Protein AF-A0A397TAP5-F1 (afdb_monomer)

Radius of gyration: 30.6 Å; Cα contacts (8 Å, |Δi|>4): 123; chains: 1; bounding box: 98×46×109 Å

Foldseek 3Di:
DCPDPVVVCPDPVNVVVVVVVVVLVVLLVVLVVQLVVLVVCVVVVVDDDQVVVSCVSVVVNLVSLLVVLVVVLPDDDDPPPPPPPDDPDDPVVVVVVVVVVVVVVVVLSVVLSVVQNLQSVLLVQLVVLVSCVVSVVDPDQLVVSCVSVVVNLVVVVVVLVVVLVVCVVVVCPDDPVSDDDPVVNVVSVCVSCVVSVLVVQLSVLVRCVVNVVDPDDVVVSCVSVVVVVVVVVVVVVVVCVVVVDPPDDPCNVVVCVVVCVVCCVVVSRHPDVSVVSVVVVVVVVVPVPPPPPPPPPPPPDPPPPDDDDDDDDDDDDDD

Nearest PDB structures (foldseek):
  8fu6-assembly1_R  TM=1.494E-01  e=9.124E+00  Homo sapiens

InterPro domains:
  IPR019396 Transmembrane Fragile-X-F-associated protein [PF10269] (24-71)
  IPR019396 Transmembrane Fragile-X-F-associated protein [PF10269] (111-234)
  IPR019396 Transmembrane Fragile-X-F-associated protein [PTHR13568] (26-68)

Solvent-accessible surface area (backbone atoms only — not comparable to full-atom values): 18946 Å² total; per-residue (Å²): 140,75,87,42,78,63,57,68,64,65,33,74,86,49,38,56,62,52,52,52,49,53,50,52,50,53,51,43,51,52,29,51,54,49,26,53,51,42,47,49,46,42,74,72,62,81,48,89,72,57,51,63,68,40,42,46,40,54,54,51,44,52,50,51,54,51,51,52,52,57,55,54,70,66,60,70,84,71,81,80,80,73,80,69,78,89,70,98,62,65,68,74,61,52,52,56,52,50,53,51,52,55,53,49,53,57,48,50,52,51,51,50,47,50,50,52,52,54,49,52,52,31,52,53,50,26,50,52,39,47,35,39,40,73,64,61,76,44,87,70,60,44,64,68,46,42,46,42,53,54,51,51,52,52,59,62,45,49,61,50,51,51,51,51,52,50,52,62,58,61,58,72,77,75,55,99,81,79,64,84,56,68,67,58,55,50,52,52,49,48,71,65,45,46,64,57,52,38,52,54,50,33,52,50,40,47,31,40,42,74,63,59,78,45,88,71,56,69,71,66,45,46,42,49,60,51,54,52,55,49,52,51,51,51,51,50,52,50,52,50,62,72,68,71,58,90,79,72,54,68,63,73,57,50,49,56,51,52,48,47,51,50,42,45,67,49,38,76,69,73,50,50,71,62,54,52,63,58,55,57,57,63,61,57,63,70,63,72,70,66,69,78,70,59,89,77,69,69,83,74,71,80,78,76,81,71,85,87,76,86,87,80,93,81,84,88,80,90,134

Secondary structure (DSSP, 8-state):
----HHHHHT-HHHHHHHHHHHHHHHHHHHHHHHHHHHHHHHHTTS----HHHHTHHHHHHHHHHHHHHHHHHT----TT----------HHHHHHHHHHHHHHHHHHHHHHHHHHHHHHHHHHHHHHHHHHHHTTS----HHHHTHHHHHHHHHHHHHHHHHHHHHHHHGGGS-TTSS--HHHHHHHHHHHHHHHHHHHHHHHHHHHHHTTS----HHHHTHHHHHHHHHHHHHHHHHHHHS------THHHHHHHHHHHHHHHHIIIIIHHHHHHHHHHHHHHHHTT-----TT-----------------------

Mean predicted aligned error: 10.88 Å

Organism: NCBI:txid658196

pLDDT: mean 79.66, std 16.6, range [43.75, 97.5]

Structure (mmCIF, N/CA/C/O backbone):
data_AF-A0A397TAP5-F1
#
_entry.id   AF-A0A397TAP5-F1
#
loop_
_atom_site.group_PDB
_atom_site.id
_atom_site.type_symbol
_atom_site.label_atom_id
_atom_site.label_alt_id
_atom_site.label_comp_id
_atom_site.label_asym_id
_atom_site.label_entity_id
_atom_site.label_seq_id
_atom_site.pdbx_PDB_ins_code
_atom_site.Cartn_x
_atom_site.Cartn_y
_atom_site.Cartn_z
_atom_site.occupancy
_atom_site.B_iso_or_equiv
_atom_site.auth_seq_id
_atom_site.auth_comp_id
_atom_site.auth_asym_id
_atom_site.auth_atom_id
_atom_site.pdbx_PDB_model_num
ATOM 1 N N . MET A 1 1 ? 16.995 32.362 -21.765 1.00 48.00 1 MET A N 1
ATOM 2 C CA . MET A 1 1 ? 16.866 30.926 -21.446 1.00 48.00 1 MET A CA 1
ATOM 3 C C . MET A 1 1 ? 16.409 30.771 -19.999 1.00 48.00 1 MET A C 1
ATOM 5 O O . MET A 1 1 ? 17.1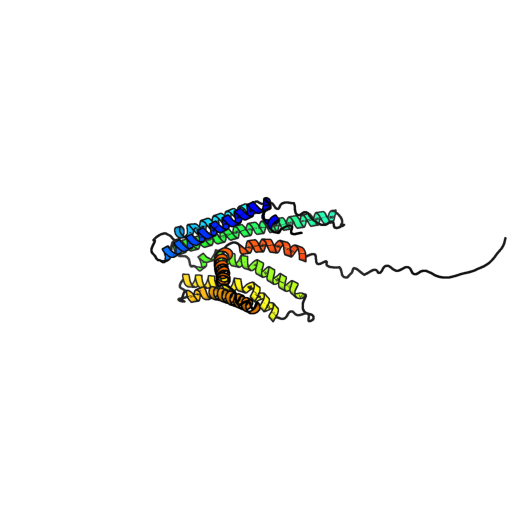69 30.386 -19.125 1.00 48.00 1 MET A O 1
ATOM 9 N N . MET A 1 2 ? 15.165 31.164 -19.749 1.00 47.22 2 MET A N 1
ATOM 10 C CA . MET A 1 2 ? 14.352 30.740 -18.608 1.00 47.22 2 MET A CA 1
ATOM 11 C C . MET A 1 2 ? 13.021 30.318 -19.233 1.00 47.22 2 MET A C 1
ATOM 13 O O . MET A 1 2 ? 11.972 30.877 -18.927 1.00 47.22 2 MET A O 1
ATOM 17 N N . ASP A 1 3 ? 13.111 29.405 -20.207 1.00 54.75 3 ASP A N 1
ATOM 18 C CA . ASP A 1 3 ? 11.961 28.639 -20.669 1.00 54.75 3 ASP A CA 1
ATOM 19 C C . ASP A 1 3 ? 11.524 27.831 -19.455 1.00 54.75 3 ASP A C 1
ATOM 21 O O . ASP A 1 3 ? 12.216 26.952 -18.941 1.00 54.75 3 ASP A O 1
ATOM 25 N N . SER A 1 4 ? 10.492 28.394 -18.850 1.00 61.44 4 SER A N 1
ATOM 26 C CA . SER A 1 4 ? 10.197 28.314 -17.438 1.00 61.44 4 SER A CA 1
ATOM 27 C C . SER A 1 4 ? 9.618 26.948 -17.115 1.00 61.44 4 SER A C 1
ATOM 29 O O . SER A 1 4 ? 8.729 26.480 -17.817 1.00 61.44 4 SER A O 1
ATOM 31 N N . VAL A 1 5 ? 10.032 26.349 -15.997 1.00 69.94 5 VAL A N 1
ATOM 32 C CA . VAL A 1 5 ? 9.369 25.176 -15.391 1.00 69.94 5 VAL A CA 1
ATOM 33 C C . VAL A 1 5 ? 7.859 25.425 -15.206 1.00 69.94 5 VAL A C 1
ATOM 35 O O . VAL A 1 5 ? 7.069 24.487 -15.185 1.00 69.94 5 VAL A O 1
ATOM 38 N N . ALA A 1 6 ? 7.436 26.695 -15.144 1.00 71.88 6 ALA A N 1
ATOM 39 C CA . ALA A 1 6 ? 6.026 27.066 -15.157 1.00 71.88 6 ALA A CA 1
ATOM 40 C C . ALA A 1 6 ? 5.315 26.709 -16.477 1.00 71.88 6 ALA A C 1
ATOM 42 O O . ALA A 1 6 ? 4.149 26.350 -16.432 1.00 71.88 6 ALA A O 1
ATOM 43 N N . GLY A 1 7 ? 5.991 26.759 -17.630 1.00 75.00 7 GLY A N 1
ATOM 44 C CA . GLY A 1 7 ? 5.407 26.415 -18.931 1.00 75.00 7 GLY A CA 1
ATOM 45 C C . GLY A 1 7 ? 4.948 24.958 -19.010 1.00 75.00 7 GLY A C 1
ATOM 46 O O . GLY A 1 7 ? 3.865 24.698 -19.513 1.00 75.00 7 GLY A O 1
ATOM 47 N N . PHE A 1 8 ? 5.708 24.032 -18.417 1.00 74.31 8 PHE A N 1
ATOM 48 C CA . PHE A 1 8 ? 5.330 22.615 -18.340 1.00 74.31 8 PHE A CA 1
ATOM 49 C C . PHE A 1 8 ? 4.110 22.374 -17.433 1.00 74.31 8 PHE A 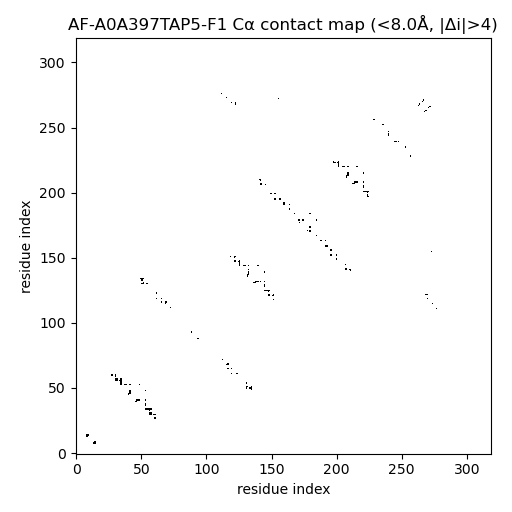C 1
ATOM 51 O O . PHE A 1 8 ? 3.324 21.464 -17.663 1.00 74.31 8 PHE A O 1
ATOM 58 N N . LEU A 1 9 ? 3.923 23.205 -16.402 1.00 71.50 9 LEU A N 1
ATOM 59 C CA . LEU A 1 9 ? 2.781 23.107 -15.487 1.00 71.50 9 LEU A CA 1
ATOM 60 C C . LEU A 1 9 ? 1.462 23.618 -16.091 1.00 71.50 9 LEU A C 1
ATOM 62 O O . LEU A 1 9 ? 0.404 23.268 -15.574 1.00 71.50 9 LEU A O 1
ATOM 66 N N . PHE A 1 10 ? 1.525 24.430 -17.151 1.00 77.56 10 PHE A N 1
ATOM 67 C CA . PHE A 1 10 ? 0.362 25.008 -17.838 1.00 77.56 10 PHE A CA 1
ATOM 68 C C . PHE A 1 10 ? 0.116 24.403 -19.223 1.00 77.56 10 PHE A C 1
ATOM 70 O O . PHE A 1 10 ? -0.607 24.989 -20.028 1.00 77.56 10 PHE A O 1
ATOM 77 N N . ASP A 1 11 ? 0.714 23.250 -19.517 1.00 83.69 11 ASP A N 1
ATOM 78 C CA . ASP A 1 11 ? 0.339 22.501 -20.707 1.00 83.69 11 ASP A CA 1
ATOM 79 C C . ASP A 1 11 ? -1.120 22.023 -20.536 1.00 83.69 11 ASP A C 1
ATOM 81 O O . ASP A 1 11 ? -1.411 21.343 -19.540 1.00 83.69 11 ASP A O 1
ATOM 85 N N . PRO A 1 12 ? -2.062 22.393 -21.427 1.00 85.06 12 PRO A N 1
ATOM 86 C CA . PRO A 1 12 ? -3.472 22.009 -21.308 1.00 85.06 12 PRO A CA 1
ATOM 87 C C . PRO A 1 12 ? -3.675 20.493 -21.182 1.00 85.06 12 PRO A C 1
ATOM 89 O O . PRO A 1 12 ? -4.642 20.053 -20.550 1.00 85.06 12 PRO A O 1
ATOM 92 N N . ASP A 1 13 ? -2.741 19.696 -21.706 1.00 86.44 13 ASP A N 1
ATOM 93 C CA . ASP A 1 13 ? -2.776 18.236 -21.611 1.00 86.44 13 ASP A CA 1
ATOM 94 C C . ASP A 1 13 ? -2.456 17.718 -20.191 1.00 86.44 13 ASP A C 1
ATOM 96 O O . ASP A 1 13 ? -2.926 16.648 -19.789 1.00 86.44 13 ASP A O 1
ATOM 100 N N . ILE A 1 14 ? -1.710 18.488 -19.389 1.00 84.19 14 ILE A N 1
ATOM 101 C CA . ILE A 1 14 ? -1.314 18.151 -18.009 1.00 84.19 14 ILE A CA 1
ATOM 102 C C . ILE A 1 14 ? -2.241 18.817 -16.981 1.00 84.19 14 ILE A C 1
ATOM 104 O O . ILE A 1 14 ? -2.515 18.235 -15.923 1.00 84.19 14 ILE A O 1
ATOM 108 N N . GLU A 1 15 ? -2.765 20.006 -17.292 1.00 84.62 15 GLU A N 1
ATOM 109 C CA . GLU A 1 15 ? -3.615 20.790 -16.390 1.00 84.62 15 GLU A CA 1
ATOM 110 C C . GLU A 1 15 ? -4.861 20.003 -15.946 1.00 84.62 15 GLU A C 1
ATOM 112 O O . GLU A 1 15 ? -5.173 19.937 -14.750 1.00 84.62 15 GLU A O 1
ATOM 117 N N . GLY A 1 16 ? -5.542 19.341 -16.889 1.00 86.62 16 GLY A N 1
ATOM 118 C CA . GLY A 1 16 ? -6.758 18.568 -16.621 1.00 86.62 16 GLY A CA 1
ATOM 119 C C . GLY A 1 16 ? -6.548 17.423 -15.613 1.00 86.62 16 GLY A C 1
ATOM 120 O O . GLY A 1 16 ? -7.203 17.406 -14.562 1.00 86.62 16 GLY A O 1
ATOM 121 N N . PRO A 1 17 ? -5.633 16.469 -15.880 1.00 85.50 17 PRO A N 1
ATOM 122 C CA . PRO A 1 17 ? -5.328 15.369 -14.961 1.00 85.50 17 PRO A CA 1
ATOM 123 C C . PRO A 1 17 ? -4.865 15.832 -13.575 1.00 85.50 17 PRO A C 1
ATOM 125 O O . PRO A 1 17 ? -5.255 15.244 -12.562 1.00 85.50 17 PRO A O 1
ATOM 128 N N . LEU A 1 18 ? -4.065 16.898 -13.514 1.00 80.81 18 LEU A N 1
ATOM 129 C CA . LEU A 1 18 ? -3.507 17.432 -12.274 1.00 80.81 18 LEU A CA 1
ATOM 130 C C . LEU A 1 18 ? -4.581 18.126 -11.418 1.00 80.81 18 LEU A C 1
ATOM 132 O O . LEU A 1 18 ? -4.656 17.886 -10.208 1.00 80.81 18 LEU A O 1
ATOM 136 N N . CYS A 1 19 ? -5.483 18.897 -12.033 1.00 82.50 19 CYS A N 1
ATOM 137 C CA . CYS A 1 19 ? -6.644 19.476 -11.352 1.00 82.50 19 CYS A CA 1
ATOM 138 C C . CYS A 1 19 ? -7.581 18.388 -10.793 1.00 82.50 19 CYS A C 1
ATOM 140 O O . CYS A 1 19 ? -8.004 18.447 -9.629 1.00 82.50 19 CYS A O 1
ATOM 142 N N . PHE A 1 20 ? -7.859 17.350 -11.590 1.00 83.56 20 PHE A N 1
ATOM 143 C CA . PHE A 1 20 ? -8.663 16.205 -11.160 1.00 83.56 20 PHE A CA 1
ATOM 144 C C . PHE A 1 20 ? -8.013 15.459 -9.986 1.00 83.56 20 PHE A C 1
ATOM 146 O O . PHE A 1 20 ? -8.688 15.123 -9.007 1.00 83.56 20 PHE A O 1
ATOM 153 N N . PHE A 1 21 ? -6.697 15.249 -10.040 1.00 83.06 21 PHE A N 1
ATOM 154 C CA . PHE A 1 21 ? -5.926 14.611 -8.975 1.00 83.06 21 PHE A CA 1
ATOM 155 C C . PHE A 1 21 ? -5.993 15.397 -7.660 1.00 83.06 21 PHE A C 1
ATOM 157 O O . PHE A 1 21 ? -6.348 14.828 -6.624 1.00 83.06 21 PHE A O 1
ATOM 164 N N . PHE A 1 22 ? -5.734 16.708 -7.687 1.00 81.50 22 PHE A N 1
ATOM 165 C CA . PHE A 1 22 ? -5.808 17.541 -6.482 1.00 81.50 22 PHE A CA 1
ATOM 166 C C . PHE A 1 22 ? -7.216 17.611 -5.899 1.00 81.50 22 PHE A C 1
ATOM 168 O O . PHE A 1 22 ? -7.382 17.533 -4.679 1.00 81.50 22 PHE A O 1
ATOM 175 N N . THR A 1 23 ? -8.234 17.696 -6.755 1.00 83.25 23 THR A N 1
ATOM 176 C CA . THR A 1 23 ? -9.636 17.666 -6.323 1.00 83.25 23 THR A CA 1
ATOM 177 C C . THR A 1 23 ? -9.969 16.336 -5.650 1.00 83.25 23 THR A C 1
ATOM 179 O O . THR A 1 23 ? -10.536 16.319 -4.557 1.00 83.25 23 THR A O 1
ATOM 182 N N . THR A 1 24 ? -9.541 15.221 -6.245 1.00 83.88 24 THR A N 1
ATOM 183 C CA . THR A 1 24 ? -9.740 13.873 -5.695 1.00 83.88 24 THR A CA 1
ATOM 184 C C . THR A 1 24 ? -9.067 13.715 -4.331 1.00 83.88 24 THR A C 1
ATOM 186 O O . THR A 1 24 ? -9.688 13.217 -3.388 1.00 83.88 24 THR A O 1
ATOM 189 N N . ILE A 1 25 ? -7.824 14.185 -4.186 1.00 83.94 25 ILE A N 1
ATOM 190 C CA . ILE A 1 25 ? -7.102 14.162 -2.905 1.00 83.94 25 ILE A CA 1
ATOM 191 C C . ILE A 1 25 ? -7.807 15.028 -1.864 1.00 83.94 25 ILE A C 1
ATOM 193 O O . ILE A 1 25 ? -8.016 14.573 -0.742 1.00 83.94 25 ILE A O 1
ATOM 197 N N . SER A 1 26 ? -8.195 16.251 -2.224 1.00 84.56 26 SER A N 1
ATOM 198 C CA . SER A 1 26 ? -8.872 17.177 -1.312 1.00 84.56 26 SER A CA 1
ATOM 199 C C . SER A 1 26 ? -10.176 16.581 -0.771 1.00 84.56 26 SER A C 1
ATOM 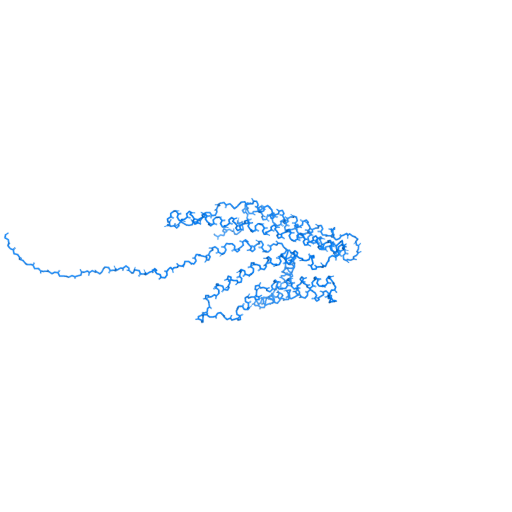201 O O . SER A 1 26 ? -10.386 16.532 0.443 1.00 84.56 26 SER A O 1
ATOM 203 N N . ILE A 1 27 ? -11.008 16.017 -1.654 1.00 86.75 27 ILE A N 1
ATOM 204 C CA . ILE A 1 27 ? -12.242 15.316 -1.271 1.00 86.75 27 ILE A CA 1
ATOM 205 C C . ILE A 1 27 ? -11.931 14.122 -0.361 1.00 86.75 27 ILE A C 1
ATOM 207 O O . ILE A 1 27 ? -12.586 13.945 0.666 1.00 86.75 27 ILE A O 1
ATOM 211 N N . SER A 1 28 ? -10.906 13.333 -0.692 1.00 86.25 28 SER A N 1
ATOM 212 C CA . SER A 1 28 ? -10.497 12.182 0.120 1.00 86.25 28 SER A CA 1
ATOM 213 C C . SER A 1 28 ? -10.068 12.599 1.530 1.00 86.25 28 SER A C 1
ATOM 215 O O . SER A 1 28 ? -10.460 11.963 2.506 1.00 86.25 28 SER A O 1
ATOM 217 N N . ILE A 1 29 ? -9.328 13.704 1.666 1.00 85.56 29 ILE A N 1
ATOM 218 C CA . ILE A 1 29 ? -8.920 14.255 2.968 1.00 85.56 29 ILE A CA 1
ATOM 219 C C . ILE A 1 29 ? -10.144 14.677 3.787 1.00 85.56 29 ILE A C 1
ATOM 221 O O . ILE A 1 29 ? -10.233 14.339 4.968 1.00 85.56 29 ILE A O 1
ATOM 225 N N . ILE A 1 30 ? -11.107 15.373 3.176 1.00 88.00 30 ILE A N 1
ATOM 226 C CA . ILE A 1 30 ? -12.345 15.781 3.856 1.00 88.00 30 ILE A CA 1
ATOM 227 C C . ILE A 1 30 ? -13.114 14.549 4.356 1.00 88.00 30 ILE A C 1
ATOM 229 O O . ILE A 1 30 ? -13.537 14.517 5.513 1.00 88.00 30 ILE A O 1
ATOM 233 N N . LEU A 1 31 ? -13.249 13.510 3.526 1.00 90.25 31 LEU A N 1
ATOM 234 C CA . LEU A 1 31 ? -13.911 12.257 3.905 1.00 90.25 31 LEU A CA 1
ATOM 235 C C . LEU A 1 31 ? -13.190 11.537 5.053 1.00 90.25 31 LEU A C 1
ATOM 237 O O . LEU A 1 31 ? -13.847 11.036 5.967 1.00 90.25 31 LEU A O 1
ATOM 241 N N . LEU A 1 32 ? -11.855 11.537 5.065 1.00 87.06 32 LEU A N 1
ATOM 242 C CA . LEU A 1 32 ? -11.070 10.977 6.169 1.00 87.06 32 LEU A CA 1
ATOM 243 C C . LEU A 1 32 ? -11.283 11.750 7.480 1.00 87.06 32 LEU A C 1
ATOM 245 O O . LEU A 1 32 ? -11.462 11.135 8.532 1.00 87.06 32 LEU A O 1
ATOM 249 N N . ILE A 1 33 ? -11.323 13.085 7.435 1.00 87.38 33 ILE A N 1
ATOM 250 C CA . ILE A 1 33 ? -11.617 13.914 8.618 1.00 87.38 33 ILE A CA 1
ATOM 251 C C . ILE A 1 33 ? -13.025 13.611 9.152 1.00 87.38 33 ILE A C 1
ATOM 253 O O . ILE A 1 33 ? -13.212 13.456 10.365 1.00 87.38 33 ILE A O 1
ATOM 257 N N . LEU A 1 34 ? -14.013 13.478 8.260 1.00 91.62 34 LEU A N 1
ATOM 258 C CA . LEU A 1 34 ? -15.377 13.097 8.632 1.00 91.62 34 LEU A CA 1
ATOM 259 C C . LEU A 1 34 ? -15.422 11.709 9.280 1.00 91.62 34 LEU A C 1
ATOM 261 O O . LEU A 1 34 ? -16.057 11.551 10.323 1.00 91.62 34 LEU A O 1
ATOM 265 N N . PHE A 1 35 ? -14.701 10.731 8.728 1.00 92.12 35 PHE A N 1
ATOM 266 C CA . PHE A 1 35 ? -14.584 9.398 9.318 1.00 92.12 35 PHE A CA 1
ATOM 267 C C . PHE A 1 35 ? -14.048 9.452 10.754 1.00 92.12 35 PHE A C 1
ATOM 269 O O . PHE A 1 35 ? -14.683 8.916 11.663 1.00 92.12 35 PHE A O 1
ATOM 276 N N . PHE A 1 36 ? -12.925 10.138 10.995 1.00 88.31 36 PHE A N 1
ATOM 277 C CA . PHE A 1 36 ? -12.364 10.255 12.347 1.00 88.31 36 PHE A CA 1
ATOM 278 C C . PHE A 1 36 ? -13.308 10.979 13.309 1.00 88.31 36 PHE A C 1
ATOM 280 O O . PHE A 1 36 ? -13.386 10.619 14.487 1.00 88.31 36 PHE A O 1
ATOM 287 N N . THR A 1 37 ? -14.061 11.962 12.815 1.00 90.50 37 THR A N 1
ATOM 288 C CA . THR A 1 37 ? -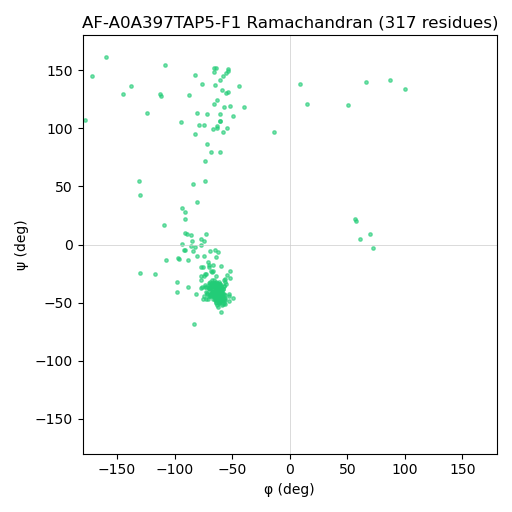15.073 12.671 13.605 1.00 90.50 37 THR A CA 1
ATOM 289 C C . THR A 1 37 ? -16.198 11.724 14.025 1.00 90.50 37 THR A C 1
ATOM 291 O O . THR A 1 37 ? -16.522 11.641 15.212 1.00 90.50 37 THR A O 1
ATOM 294 N N . PHE A 1 38 ? -16.754 10.947 13.091 1.00 91.62 38 PHE A N 1
ATOM 295 C CA . PHE A 1 38 ? -17.794 9.958 13.392 1.00 91.62 38 PHE A CA 1
ATOM 296 C C . PHE A 1 38 ? -17.290 8.847 14.310 1.00 91.62 38 PHE A C 1
ATOM 298 O O . PHE A 1 38 ? -17.993 8.464 15.247 1.00 91.62 38 PHE A O 1
ATOM 305 N N . LEU A 1 39 ? -16.064 8.369 14.092 1.00 87.12 39 LEU A N 1
ATOM 306 C CA . LEU A 1 39 ? -15.434 7.369 14.945 1.00 87.12 39 LEU A CA 1
ATOM 307 C C . LEU A 1 39 ? -15.266 7.892 16.376 1.00 87.12 39 LEU A C 1
ATOM 309 O O . LEU A 1 39 ? -15.615 7.189 17.319 1.00 87.12 39 LEU A O 1
ATOM 313 N N . SER A 1 40 ? -14.813 9.136 16.546 1.00 86.44 40 SER A N 1
ATOM 314 C CA . SER A 1 40 ? -14.646 9.758 17.867 1.00 86.44 40 SER A CA 1
ATOM 315 C C . SER A 1 40 ? -15.985 9.909 18.594 1.00 86.44 40 SER A C 1
ATOM 317 O O . SER A 1 40 ? -16.116 9.487 19.740 1.00 86.44 40 SER A O 1
ATOM 319 N N . ILE A 1 41 ? -17.019 10.412 17.908 1.00 92.19 41 ILE A N 1
ATOM 320 C CA . ILE A 1 41 ? -18.379 10.533 18.466 1.00 92.19 41 ILE A CA 1
ATOM 321 C C . ILE A 1 41 ? -18.940 9.158 18.867 1.00 92.19 41 ILE A C 1
ATOM 323 O O . ILE A 1 41 ? -19.628 9.032 19.885 1.00 92.19 41 ILE A O 1
ATOM 327 N N . LYS A 1 42 ? -18.650 8.122 18.070 1.00 90.69 42 LYS A N 1
ATOM 328 C CA . LYS A 1 42 ? -19.082 6.751 18.343 1.00 90.69 42 LYS A CA 1
ATOM 329 C C . LYS A 1 42 ? -18.359 6.152 19.550 1.00 90.69 42 LYS A C 1
ATOM 331 O O . LYS A 1 42 ? -19.012 5.530 20.386 1.00 90.69 42 LYS A O 1
ATOM 336 N N . VAL A 1 43 ? -17.042 6.339 19.646 1.00 84.00 43 VAL A N 1
ATOM 337 C CA . VAL A 1 43 ? -16.211 5.866 20.767 1.00 84.00 43 VAL A CA 1
ATOM 338 C C . VAL A 1 43 ? -16.601 6.555 22.076 1.00 84.00 43 VAL A C 1
ATOM 340 O O . VAL A 1 43 ? -16.656 5.889 23.108 1.00 84.00 43 VAL A O 1
ATOM 343 N N . ASP A 1 44 ? -16.981 7.833 22.024 1.00 91.12 44 ASP A N 1
ATOM 344 C CA . ASP A 1 44 ? -17.533 8.580 23.162 1.00 91.12 44 ASP A CA 1
ATOM 345 C C . ASP A 1 44 ? -18.884 8.027 23.662 1.00 91.12 44 ASP A C 1
ATOM 347 O O . ASP A 1 44 ? -19.391 8.465 24.694 1.00 91.12 44 ASP A O 1
ATOM 351 N N . GLY A 1 45 ? -19.521 7.110 22.924 1.00 93.38 45 GLY A N 1
ATOM 352 C CA . GLY A 1 45 ? -20.826 6.549 23.279 1.00 93.38 45 GLY A CA 1
ATOM 353 C C . GLY A 1 45 ? -21.986 7.542 23.159 1.00 93.38 45 GLY A C 1
ATOM 354 O O . GLY A 1 45 ? -23.104 7.222 23.557 1.00 93.38 45 GLY A O 1
ATOM 355 N N . LYS A 1 46 ? -21.757 8.729 22.579 1.00 94.50 46 LYS A N 1
ATOM 356 C CA . LYS A 1 46 ? -22.792 9.759 22.378 1.00 94.50 46 LYS A CA 1
ATOM 357 C C . LYS A 1 46 ? -23.869 9.320 21.387 1.00 94.50 46 LYS A C 1
ATOM 359 O O . LYS A 1 46 ? -24.968 9.866 21.396 1.00 94.50 46 LYS A O 1
ATOM 364 N N . VAL A 1 47 ? -23.547 8.365 20.514 1.00 96.94 47 VAL A N 1
ATOM 365 C CA . VAL A 1 47 ? -24.394 7.972 19.389 1.00 96.94 47 VAL A CA 1
ATOM 366 C C . VAL A 1 47 ? -24.440 6.446 19.215 1.00 96.94 47 VAL A C 1
ATOM 368 O O . VAL A 1 47 ? -23.425 5.745 19.260 1.00 96.94 47 VAL A O 1
ATOM 371 N N . SER A 1 48 ? -25.637 5.905 18.979 1.00 96.56 48 SER A N 1
ATOM 372 C CA . SER A 1 48 ? -25.908 4.462 18.872 1.00 96.56 48 SER A CA 1
ATOM 373 C C . SER A 1 48 ? -25.816 3.886 17.450 1.00 96.56 48 SER A C 1
ATOM 375 O O . SER A 1 48 ? -26.151 2.723 17.257 1.00 96.56 48 SER A O 1
ATOM 377 N N . TRP A 1 49 ? -25.310 4.637 16.465 1.00 96.62 49 TRP A N 1
ATOM 378 C CA . TRP A 1 49 ? -25.180 4.185 15.066 1.00 96.62 49 TRP A CA 1
ATOM 379 C C . TRP A 1 49 ? -24.384 2.880 14.928 1.00 96.62 49 TRP A C 1
ATOM 381 O O . TRP A 1 49 ? -23.447 2.655 15.694 1.00 96.62 49 TRP A O 1
ATOM 391 N N . SER A 1 50 ? -24.713 2.034 13.952 1.00 96.00 50 SER A N 1
ATOM 392 C CA . SER A 1 50 ? -23.851 0.897 13.604 1.00 96.00 50 SER A CA 1
ATOM 393 C C . SER A 1 50 ? -22.501 1.393 13.080 1.00 96.00 50 SER A C 1
ATOM 395 O O . SER A 1 50 ? -22.405 2.492 12.521 1.00 96.00 50 SER A O 1
ATOM 397 N N . LEU A 1 51 ? -21.444 0.599 13.251 1.00 93.06 51 LEU A N 1
ATOM 398 C CA . LEU A 1 51 ? -20.129 0.954 12.719 1.00 93.06 51 LEU A CA 1
ATOM 399 C C . LEU A 1 51 ? -20.145 1.015 11.194 1.00 93.06 51 LEU A C 1
ATOM 401 O O . LEU A 1 51 ? -19.433 1.838 10.631 1.00 93.06 51 LEU A O 1
ATOM 405 N N . GLY A 1 52 ? -21.027 0.264 10.530 1.00 94.88 52 GLY A N 1
ATOM 406 C CA . GLY A 1 52 ? -21.256 0.428 9.093 1.00 94.88 52 GLY A CA 1
ATOM 407 C C . GLY A 1 52 ? -21.578 1.871 8.687 1.00 94.88 52 GLY A C 1
ATOM 408 O O . GLY A 1 52 ? -20.993 2.378 7.737 1.00 94.88 52 GLY A O 1
ATOM 409 N N . VAL A 1 53 ? -22.423 2.580 9.446 1.00 96.50 53 VAL A N 1
ATOM 410 C CA . VAL A 1 53 ? -22.744 3.993 9.159 1.00 96.50 53 VAL A CA 1
ATOM 411 C C . VAL A 1 53 ? -21.529 4.899 9.379 1.00 96.50 53 VAL A C 1
ATOM 413 O O . VAL A 1 53 ? -21.284 5.814 8.597 1.00 96.50 53 VAL A O 1
ATOM 416 N N . VAL A 1 54 ? -20.733 4.624 10.415 1.00 95.31 54 VAL A N 1
ATOM 417 C CA . VAL A 1 54 ? -19.504 5.378 10.723 1.00 95.31 54 VAL A CA 1
ATOM 418 C C . VAL A 1 54 ? -18.460 5.237 9.607 1.00 95.31 54 VAL A C 1
ATOM 420 O O . VAL A 1 54 ? -17.722 6.184 9.347 1.00 95.31 54 VAL A O 1
ATOM 423 N N . PHE A 1 55 ? -18.419 4.089 8.925 1.00 94.69 55 PHE A N 1
ATOM 424 C CA . PHE A 1 55 ? -17.468 3.788 7.848 1.00 94.69 55 PHE A CA 1
ATOM 425 C C . PHE A 1 55 ? -17.882 4.306 6.461 1.00 94.69 55 PHE A C 1
ATOM 427 O O . PHE A 1 55 ? -17.063 4.253 5.544 1.00 94.69 55 PHE A O 1
ATOM 434 N N . ILE A 1 56 ? -19.087 4.871 6.296 1.00 96.25 56 ILE A N 1
ATOM 435 C CA . ILE A 1 56 ? -19.565 5.404 5.004 1.00 96.25 56 ILE A CA 1
ATOM 436 C C . ILE A 1 56 ? -18.541 6.330 4.318 1.00 96.25 56 ILE A C 1
ATOM 438 O O . ILE A 1 56 ? -18.303 6.133 3.125 1.00 96.25 56 ILE A O 1
ATOM 442 N N . PRO A 1 57 ? -17.889 7.299 5.001 1.00 95.44 57 PRO A N 1
ATOM 443 C CA . PRO A 1 57 ? -16.916 8.164 4.336 1.00 95.44 57 PRO A CA 1
ATOM 444 C C . PRO A 1 57 ? -15.723 7.397 3.749 1.00 95.44 57 PRO A C 1
ATOM 446 O O . PRO A 1 57 ? -15.268 7.744 2.664 1.00 95.44 57 PRO A O 1
ATOM 449 N N . ILE A 1 58 ? -15.255 6.332 4.414 1.00 92.25 58 ILE A N 1
ATOM 450 C CA . ILE A 1 58 ? -14.175 5.477 3.894 1.00 92.25 58 ILE A CA 1
ATOM 451 C C . ILE A 1 58 ? -14.651 4.694 2.671 1.00 92.25 58 ILE A C 1
ATOM 453 O O . ILE A 1 58 ? -13.944 4.659 1.670 1.00 92.25 58 ILE A O 1
ATOM 457 N N . TRP A 1 59 ? -15.858 4.125 2.700 1.00 94.62 59 TRP A N 1
ATOM 458 C CA . TRP A 1 59 ? -16.384 3.387 1.546 1.00 94.62 59 TRP A CA 1
ATOM 459 C C . TRP A 1 59 ? -16.516 4.265 0.300 1.00 94.62 59 TRP A C 1
ATOM 461 O O . TRP A 1 59 ? -16.297 3.790 -0.813 1.00 94.62 59 TRP A O 1
ATOM 471 N N . ILE A 1 60 ? -16.840 5.551 0.475 1.00 94.31 60 ILE A N 1
ATOM 472 C CA . ILE A 1 60 ? -16.845 6.519 -0.627 1.00 94.31 60 ILE A CA 1
ATOM 473 C C . ILE A 1 60 ? -15.424 6.706 -1.176 1.00 94.31 60 ILE A C 1
ATOM 475 O O . ILE A 1 60 ? -15.247 6.678 -2.392 1.00 94.31 60 ILE A O 1
ATOM 479 N N . VAL A 1 61 ? -14.413 6.851 -0.309 1.00 90.69 61 VAL A N 1
ATOM 480 C CA . VAL A 1 61 ? -13.003 6.947 -0.732 1.00 90.69 61 VAL A CA 1
ATOM 481 C C . VAL A 1 61 ? -12.583 5.701 -1.513 1.00 90.69 61 VAL A C 1
ATOM 483 O O . VAL A 1 61 ? -12.023 5.829 -2.601 1.00 90.69 61 VAL A O 1
ATOM 486 N N . ASP A 1 62 ? -12.905 4.506 -1.022 1.00 88.88 62 ASP A N 1
ATOM 487 C CA . ASP A 1 62 ? -12.569 3.256 -1.707 1.00 88.88 62 ASP A CA 1
ATOM 488 C C . ASP A 1 62 ? -13.250 3.137 -3.070 1.00 88.88 62 ASP A C 1
ATOM 490 O O . ASP A 1 62 ? -12.618 2.705 -4.032 1.00 88.88 62 ASP A O 1
ATOM 494 N N . LEU A 1 63 ? -14.518 3.547 -3.180 1.00 92.38 63 LEU A N 1
ATOM 495 C CA . LEU A 1 63 ? -15.251 3.551 -4.446 1.00 92.38 63 LEU A CA 1
ATOM 496 C C . LEU A 1 63 ? -14.593 4.508 -5.446 1.00 92.38 63 LEU A C 1
ATOM 498 O O . LEU A 1 63 ? -14.400 4.143 -6.605 1.00 92.38 63 LEU A O 1
ATOM 502 N N . VAL A 1 64 ? -14.192 5.701 -4.999 1.00 89.75 64 VAL A N 1
ATOM 503 C CA . VAL A 1 64 ? -13.465 6.666 -5.836 1.00 89.75 64 VAL A CA 1
ATOM 504 C C . VAL A 1 64 ? -12.127 6.084 -6.300 1.00 89.75 64 VAL A C 1
ATOM 506 O O . VAL A 1 64 ? -11.848 6.103 -7.499 1.00 89.75 64 VAL A O 1
ATOM 509 N N . ILE A 1 65 ? -11.331 5.503 -5.396 1.00 86.44 65 ILE A N 1
ATOM 510 C CA . ILE A 1 65 ? -10.053 4.854 -5.735 1.00 86.44 65 ILE A CA 1
ATOM 511 C C . ILE A 1 65 ? -10.278 3.711 -6.732 1.00 86.44 65 ILE A C 1
ATOM 513 O O . ILE A 1 65 ? -9.587 3.628 -7.747 1.00 86.44 65 ILE A O 1
ATOM 517 N N . PHE A 1 66 ? -11.270 2.856 -6.485 1.00 89.19 66 PHE A N 1
ATOM 518 C CA . PHE A 1 66 ? -11.628 1.761 -7.380 1.00 89.19 66 PHE A CA 1
ATOM 519 C C . PHE A 1 66 ? -12.027 2.275 -8.768 1.00 89.19 66 PHE A C 1
ATOM 521 O O . PHE A 1 66 ? -11.552 1.754 -9.776 1.00 89.19 66 PHE A O 1
ATOM 528 N N . GLY A 1 67 ? -12.838 3.333 -8.836 1.00 90.38 67 GLY A N 1
ATOM 529 C CA . GLY A 1 67 ? -13.231 3.978 -10.087 1.00 90.38 67 GLY A CA 1
ATOM 530 C C . GLY A 1 67 ? -12.036 4.518 -10.873 1.00 90.38 67 GLY A C 1
ATOM 531 O O . GLY A 1 67 ? -11.941 4.277 -12.078 1.00 90.38 67 GLY A O 1
ATOM 532 N N . VAL A 1 68 ? -11.091 5.179 -10.194 1.00 87.00 68 VAL A N 1
ATOM 533 C CA . VAL A 1 68 ? -9.845 5.670 -10.806 1.00 87.00 68 VAL A CA 1
ATOM 534 C C . VAL A 1 68 ? -9.010 4.512 -11.352 1.00 87.00 68 VAL A C 1
ATOM 536 O O . VAL A 1 68 ? -8.542 4.588 -12.486 1.00 87.00 68 VAL A O 1
ATOM 539 N N . LEU A 1 69 ? -8.866 3.415 -10.607 1.00 85.88 69 LEU A N 1
ATOM 540 C CA . LEU A 1 69 ? -8.112 2.249 -11.077 1.00 85.88 69 LEU A CA 1
ATOM 541 C C . LEU A 1 69 ? -8.774 1.587 -12.282 1.00 85.88 69 LEU A C 1
ATOM 543 O O . LEU A 1 69 ? -8.100 1.301 -13.267 1.00 85.88 69 LEU A O 1
ATOM 547 N N . VAL A 1 70 ? -10.095 1.401 -12.255 1.00 88.75 70 VAL A N 1
ATOM 548 C CA . VAL A 1 70 ? -10.839 0.855 -13.398 1.00 88.75 70 VAL A CA 1
ATOM 549 C C . VAL A 1 70 ? -10.699 1.765 -14.622 1.00 88.75 70 VAL A C 1
ATOM 551 O O . VAL A 1 70 ? -10.503 1.261 -15.728 1.00 88.75 70 VAL A O 1
ATOM 554 N N . ALA A 1 71 ? -10.731 3.089 -14.450 1.00 88.50 71 ALA A N 1
ATOM 555 C CA . ALA A 1 71 ? -10.480 4.030 -15.540 1.00 88.50 71 ALA A CA 1
ATOM 556 C C . ALA A 1 71 ? -9.052 3.896 -16.098 1.00 88.50 71 ALA A C 1
ATOM 558 O O . ALA A 1 71 ? -8.879 3.843 -17.315 1.00 88.50 71 ALA A O 1
ATOM 559 N N . GLN A 1 72 ? -8.045 3.749 -15.231 1.00 84.81 72 GLN A N 1
ATOM 560 C CA . GLN A 1 72 ? -6.655 3.528 -15.646 1.00 84.81 72 GLN A CA 1
ATOM 561 C C . GLN A 1 72 ? -6.476 2.215 -16.414 1.00 84.81 72 GLN A C 1
ATOM 563 O O . GLN A 1 72 ? -5.737 2.192 -17.393 1.00 84.81 72 GLN A O 1
ATOM 568 N N . THR A 1 73 ? -7.192 1.145 -16.050 1.00 86.00 73 THR A N 1
ATOM 569 C CA . THR A 1 73 ? -7.106 -0.132 -16.787 1.00 86.00 73 THR A CA 1
ATOM 570 C C . THR A 1 73 ? -7.659 -0.076 -18.211 1.00 86.00 73 THR A C 1
ATOM 572 O O . THR A 1 73 ? -7.357 -0.964 -19.005 1.00 86.00 73 THR A O 1
ATOM 575 N N . LYS A 1 74 ? -8.463 0.944 -18.540 1.00 87.38 74 LYS A N 1
ATOM 576 C CA . LYS A 1 74 ? -9.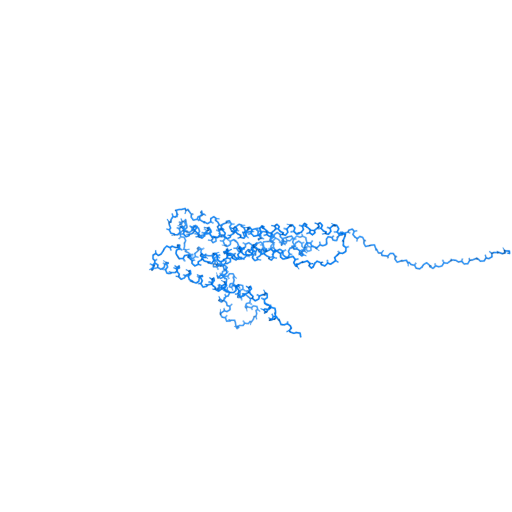010 1.148 -19.888 1.00 87.38 74 LYS A CA 1
ATOM 577 C C . LYS A 1 74 ? -8.100 1.978 -20.790 1.00 87.38 74 LYS A C 1
ATOM 579 O O . LYS A 1 74 ? -8.357 2.025 -21.988 1.00 87.38 74 LYS A O 1
ATOM 584 N N . LYS A 1 75 ? -7.084 2.651 -20.240 1.00 84.06 75 LYS A N 1
ATOM 585 C CA . LYS A 1 75 ? -6.148 3.435 -21.046 1.00 84.06 75 LYS A CA 1
ATOM 586 C C . LYS A 1 75 ? -5.219 2.456 -21.763 1.00 84.06 75 LYS A C 1
ATOM 588 O O . LYS A 1 75 ? -4.347 1.860 -21.135 1.00 84.06 75 LYS A O 1
ATOM 593 N N . GLU A 1 76 ? -5.463 2.240 -23.053 1.00 80.44 76 GLU A N 1
ATOM 594 C CA . GLU A 1 76 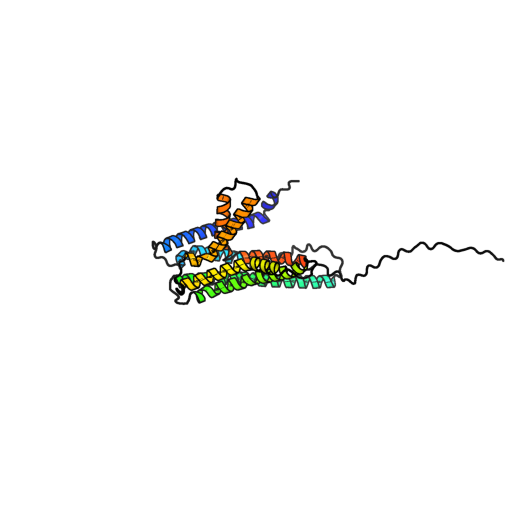? -4.543 1.476 -23.892 1.00 80.44 76 GLU A CA 1
ATOM 595 C C . GLU A 1 76 ? -3.176 2.180 -23.908 1.00 80.44 76 GLU A C 1
ATOM 597 O O . GLU A 1 76 ? -3.132 3.414 -23.863 1.00 80.44 76 GLU A O 1
ATOM 602 N N . PRO A 1 77 ? -2.061 1.426 -23.892 1.00 74.38 77 PRO A N 1
ATOM 603 C CA . PRO A 1 77 ? -0.739 2.017 -24.031 1.00 74.38 77 PRO A CA 1
ATOM 604 C C . PRO A 1 77 ? -0.680 2.713 -25.390 1.00 74.38 77 PRO A C 1
ATOM 606 O O . PRO A 1 77 ? -0.775 2.049 -26.420 1.00 74.38 77 PRO A O 1
ATOM 609 N N . THR A 1 78 ? -0.597 4.042 -25.381 1.00 75.50 78 THR A N 1
ATOM 610 C CA . THR A 1 78 ? -0.445 4.840 -26.596 1.00 75.50 78 THR A CA 1
ATOM 611 C C . THR A 1 78 ? 0.830 4.390 -27.309 1.00 75.50 78 THR A C 1
ATOM 613 O O . THR A 1 78 ? 1.862 4.229 -26.663 1.00 75.50 78 THR A O 1
ATOM 616 N N . GLU A 1 79 ? 0.765 4.156 -28.619 1.00 71.12 79 GLU A N 1
ATOM 617 C CA . GLU A 1 79 ? 1.880 3.633 -29.429 1.00 71.12 79 GLU A CA 1
ATOM 618 C C . GLU A 1 79 ? 3.009 4.665 -29.666 1.00 71.12 79 GLU A C 1
ATOM 620 O O . GLU A 1 79 ? 3.924 4.408 -30.438 1.00 71.12 79 GLU A O 1
ATOM 625 N N . ASP A 1 80 ? 2.972 5.814 -28.986 1.00 62.22 80 ASP A N 1
ATOM 626 C CA . ASP A 1 80 ? 3.786 6.996 -29.302 1.00 62.22 80 ASP A CA 1
ATOM 627 C C . ASP A 1 80 ? 5.224 6.975 -28.742 1.00 62.22 80 ASP A C 1
ATOM 629 O O . ASP A 1 80 ? 5.999 7.878 -29.044 1.00 62.22 80 ASP A O 1
ATOM 633 N N . ASP A 1 81 ? 5.628 5.946 -27.989 1.00 59.59 81 ASP A N 1
ATOM 634 C CA . ASP A 1 81 ? 7.007 5.797 -27.476 1.00 59.59 81 ASP A CA 1
ATOM 635 C C . ASP A 1 81 ? 7.924 4.994 -28.428 1.00 59.59 81 ASP A C 1
ATOM 637 O O . ASP A 1 81 ? 8.887 4.350 -28.017 1.00 59.59 81 ASP A O 1
ATOM 641 N N . GLU A 1 82 ? 7.656 5.023 -29.738 1.00 59.69 82 GLU A N 1
ATOM 642 C CA . GLU A 1 82 ? 8.527 4.437 -30.773 1.00 59.69 82 GLU A CA 1
ATOM 643 C C . GLU A 1 82 ? 9.715 5.345 -31.154 1.00 59.69 82 GLU A C 1
ATOM 645 O O . GLU A 1 82 ? 10.153 5.366 -32.305 1.00 59.69 82 GLU A O 1
ATOM 650 N N . ASN A 1 83 ? 10.299 6.069 -30.197 1.00 61.00 83 ASN A N 1
ATOM 651 C CA . ASN A 1 83 ? 11.552 6.800 -30.416 1.00 61.00 83 ASN A CA 1
ATOM 652 C C . ASN A 1 83 ? 12.762 5.863 -30.212 1.00 61.00 83 ASN A C 1
ATOM 654 O O . ASN A 1 83 ? 13.673 6.126 -29.432 1.00 61.00 83 ASN A O 1
ATOM 658 N N . ASP A 1 84 ? 12.736 4.719 -30.898 1.00 61.41 84 ASP A N 1
ATOM 659 C CA . ASP A 1 84 ? 13.848 3.774 -30.936 1.00 61.41 84 ASP A CA 1
ATOM 660 C C . ASP A 1 84 ? 14.894 4.292 -31.926 1.00 61.41 84 ASP A C 1
ATOM 662 O O . ASP A 1 84 ? 14.742 4.144 -33.147 1.00 61.41 84 ASP A O 1
ATOM 666 N N . GLU A 1 85 ? 15.968 4.853 -31.378 1.00 63.16 85 GLU A N 1
ATOM 667 C CA . GLU A 1 85 ? 17.180 5.210 -32.103 1.00 63.16 85 GLU A CA 1
ATOM 668 C C . GLU A 1 85 ? 17.620 4.091 -33.068 1.00 63.16 85 GLU A C 1
ATOM 670 O O . GLU A 1 85 ? 17.565 2.881 -32.816 1.00 63.16 85 GLU A O 1
ATOM 675 N N . GLU A 1 86 ? 17.986 4.545 -34.255 1.00 56.28 86 GLU A N 1
ATOM 676 C CA . GLU A 1 86 ? 18.229 3.787 -35.467 1.00 56.28 86 GLU A CA 1
ATOM 677 C C . GLU A 1 86 ? 19.535 2.979 -35.365 1.00 56.28 86 GLU A C 1
ATOM 679 O O . GLU A 1 86 ? 20.595 3.435 -35.773 1.00 56.28 86 GLU A O 1
ATOM 684 N N . PHE A 1 87 ? 19.481 1.762 -34.811 1.00 65.94 87 PHE A N 1
ATOM 685 C CA . PHE A 1 87 ? 20.595 0.810 -34.925 1.00 65.94 87 PHE A CA 1
ATOM 686 C C . PHE A 1 87 ? 20.489 -0.040 -36.207 1.00 65.94 87 PHE A C 1
ATOM 688 O O . PHE A 1 87 ? 19.444 -0.634 -36.498 1.00 65.94 87 PHE A O 1
ATOM 695 N N . GLU A 1 88 ? 21.596 -0.073 -36.960 1.00 64.12 88 GLU A N 1
ATOM 696 C CA . GLU A 1 88 ? 21.819 -0.736 -38.259 1.00 64.12 88 GLU A CA 1
ATOM 697 C C . GLU A 1 88 ? 21.948 -2.276 -38.165 1.00 64.12 88 GLU A C 1
ATOM 699 O O . GLU A 1 88 ? 22.930 -2.852 -38.628 1.00 64.12 88 GLU A O 1
ATOM 704 N N . ASP A 1 89 ? 20.973 -2.972 -37.576 1.00 70.00 89 ASP A N 1
ATOM 705 C CA . ASP A 1 89 ? 20.940 -4.447 -37.576 1.00 70.00 89 ASP A CA 1
ATOM 706 C C . ASP A 1 89 ? 19.841 -5.016 -38.495 1.00 70.00 89 ASP A C 1
ATOM 708 O O . ASP A 1 89 ? 18.828 -4.367 -38.768 1.00 70.00 89 ASP A O 1
ATOM 712 N N . ASP A 1 90 ? 20.061 -6.253 -38.968 1.00 86.62 90 ASP A N 1
ATOM 713 C CA . ASP A 1 90 ? 19.202 -7.029 -39.882 1.00 86.62 90 ASP A CA 1
ATOM 714 C C . ASP A 1 90 ? 17.693 -6.869 -39.561 1.00 86.62 90 ASP A C 1
ATOM 716 O O . ASP A 1 90 ? 17.251 -7.245 -38.461 1.00 86.62 90 ASP A O 1
ATOM 720 N N . PRO A 1 91 ? 16.879 -6.337 -40.501 1.00 84.12 91 PRO A N 1
ATOM 721 C CA . PRO A 1 91 ? 15.482 -5.975 -40.250 1.00 84.12 91 PRO A CA 1
ATOM 722 C C . PRO A 1 91 ? 14.634 -7.145 -39.732 1.00 84.12 91 PRO A C 1
ATOM 724 O O . PRO A 1 91 ? 13.751 -6.935 -38.898 1.00 84.12 91 PRO A O 1
ATOM 727 N N . GLY A 1 92 ? 14.930 -8.382 -40.151 1.00 88.06 92 GLY A N 1
ATOM 728 C CA . GLY A 1 92 ? 14.158 -9.558 -39.739 1.00 88.06 92 GLY A CA 1
ATOM 729 C C . GLY A 1 92 ? 14.349 -9.943 -38.266 1.00 88.06 92 GLY A C 1
ATOM 730 O O . GLY A 1 92 ? 13.406 -10.386 -37.606 1.00 88.06 92 GLY A O 1
ATOM 731 N N . ILE A 1 93 ? 15.553 -9.751 -37.718 1.00 86.38 93 ILE A N 1
ATOM 732 C CA . ILE A 1 93 ? 15.849 -10.062 -36.309 1.00 86.38 93 ILE A CA 1
ATOM 733 C C . ILE A 1 93 ? 15.280 -8.963 -35.399 1.00 86.38 93 ILE A C 1
ATOM 735 O O . ILE A 1 93 ? 14.733 -9.263 -34.330 1.00 86.38 93 ILE A O 1
ATOM 739 N N . ARG A 1 94 ? 15.339 -7.700 -35.846 1.00 80.69 94 ARG A N 1
ATOM 740 C CA . ARG A 1 94 ? 14.802 -6.538 -35.120 1.00 80.69 94 ARG A CA 1
ATOM 741 C C . ARG A 1 94 ? 13.287 -6.622 -34.944 1.00 80.69 94 ARG A C 1
ATOM 743 O O . ARG A 1 94 ? 12.793 -6.378 -33.842 1.00 80.69 94 ARG A O 1
ATOM 750 N N . GLU A 1 95 ? 12.554 -7.015 -35.983 1.00 85.44 95 GLU A N 1
ATOM 751 C CA . GLU A 1 95 ? 11.092 -7.133 -35.924 1.00 85.44 95 GLU A CA 1
ATOM 752 C C . GLU A 1 95 ? 10.654 -8.220 -34.927 1.00 85.44 95 GLU A C 1
ATOM 754 O O . GLU A 1 95 ? 9.847 -7.958 -34.033 1.00 85.44 95 GLU A O 1
ATOM 759 N N . GLN A 1 96 ? 11.294 -9.395 -34.952 1.00 88.62 96 GLN A N 1
ATOM 760 C CA . GLN A 1 96 ? 10.997 -10.467 -33.993 1.00 88.62 96 GLN A CA 1
ATOM 761 C C . GLN A 1 96 ? 11.342 -10.100 -32.542 1.00 88.62 96 GLN A C 1
ATOM 763 O O . GLN A 1 96 ? 10.636 -10.502 -31.609 1.00 88.62 96 GLN A O 1
ATOM 768 N N . ALA A 1 97 ? 12.433 -9.364 -32.317 1.00 85.88 97 ALA A N 1
ATOM 769 C CA . ALA A 1 97 ? 12.802 -8.897 -30.983 1.00 85.88 97 ALA A CA 1
ATOM 770 C C . ALA A 1 97 ? 11.799 -7.855 -30.456 1.00 85.88 97 ALA A C 1
ATOM 772 O O . ALA A 1 97 ? 11.364 -7.953 -29.303 1.00 85.88 97 ALA A O 1
ATOM 773 N N . ARG A 1 98 ? 11.371 -6.914 -31.310 1.00 83.69 98 ARG A N 1
ATOM 774 C CA . ARG A 1 98 ? 10.354 -5.899 -30.991 1.00 83.69 98 ARG A CA 1
ATOM 775 C C . ARG A 1 98 ? 9.004 -6.522 -30.660 1.00 83.69 98 ARG A C 1
ATOM 777 O O . ARG A 1 98 ? 8.413 -6.174 -29.638 1.00 83.69 98 ARG A O 1
ATOM 784 N N . GLU A 1 99 ? 8.543 -7.491 -31.446 1.00 88.50 99 GLU A N 1
ATOM 785 C CA . GLU A 1 99 ? 7.285 -8.192 -31.172 1.00 88.50 99 GLU A CA 1
ATOM 786 C C . GLU A 1 99 ? 7.309 -8.926 -29.824 1.00 88.50 99 GLU A C 1
ATOM 788 O O . GLU A 1 99 ? 6.349 -8.844 -29.048 1.00 88.50 99 GLU A O 1
ATOM 793 N N . LYS A 1 100 ? 8.421 -9.599 -29.494 1.00 89.25 100 LYS A N 1
ATOM 794 C CA . LYS A 1 100 ? 8.583 -10.277 -28.197 1.00 89.25 100 LYS A CA 1
ATOM 795 C C . LYS A 1 100 ? 8.569 -9.288 -27.028 1.00 89.25 100 LYS A C 1
ATOM 797 O O . LYS A 1 100 ? 7.878 -9.556 -26.040 1.00 89.25 100 LYS A O 1
ATOM 802 N N . ARG A 1 101 ? 9.263 -8.145 -27.145 1.00 85.31 101 ARG A N 1
ATOM 803 C CA . ARG A 1 101 ? 9.256 -7.073 -26.127 1.00 85.31 101 ARG A CA 1
ATOM 804 C C . ARG A 1 101 ? 7.842 -6.510 -25.929 1.00 85.31 101 ARG A C 1
ATOM 806 O O . ARG A 1 101 ? 7.334 -6.536 -24.806 1.00 85.31 101 ARG A O 1
ATOM 813 N N . ARG A 1 102 ? 7.136 -6.165 -27.017 1.00 86.06 102 ARG A N 1
ATOM 814 C CA . ARG A 1 102 ? 5.732 -5.700 -26.974 1.00 86.06 102 ARG A CA 1
ATOM 815 C C . ARG A 1 102 ? 4.808 -6.724 -26.317 1.00 86.06 102 ARG A C 1
ATOM 817 O O . ARG A 1 102 ? 3.961 -6.375 -25.491 1.00 86.06 102 ARG A O 1
ATOM 824 N N . GLN A 1 103 ? 4.962 -8.012 -26.635 1.00 90.38 103 GLN A N 1
ATOM 825 C CA . GLN A 1 103 ? 4.137 -9.060 -26.033 1.00 90.38 103 GLN A CA 1
ATOM 826 C C . GLN A 1 103 ? 4.415 -9.224 -24.530 1.00 90.38 103 GLN A C 1
ATOM 828 O O . GLN A 1 103 ? 3.474 -9.443 -23.757 1.00 90.38 103 GLN A O 1
ATOM 833 N N . GLN A 1 104 ? 5.675 -9.114 -24.104 1.00 88.25 104 GLN A N 1
ATOM 834 C CA . GLN A 1 104 ? 6.063 -9.187 -22.696 1.00 88.25 104 GLN A CA 1
ATOM 835 C C . GLN A 1 104 ? 5.520 -7.994 -21.899 1.00 88.25 104 GLN A C 1
ATOM 837 O O . GLN A 1 104 ? 4.876 -8.208 -20.868 1.00 88.25 104 GLN A O 1
ATOM 842 N N . GLN A 1 105 ? 5.665 -6.770 -22.407 1.00 86.19 105 GLN A N 1
ATOM 843 C CA . GLN A 1 105 ? 5.128 -5.559 -21.777 1.00 86.19 105 GLN A CA 1
ATOM 844 C C . GLN A 1 105 ? 3.594 -5.621 -21.642 1.00 86.19 105 GLN A C 1
ATOM 846 O O . GLN A 1 105 ? 3.052 -5.405 -20.555 1.00 86.19 105 GLN A O 1
ATOM 851 N N . ARG A 1 106 ? 2.870 -6.067 -22.684 1.00 88.00 106 ARG A N 1
ATOM 852 C CA . ARG A 1 106 ? 1.405 -6.280 -22.625 1.00 88.00 106 ARG A CA 1
ATOM 853 C C . ARG A 1 106 ? 0.987 -7.332 -21.590 1.00 88.00 106 ARG A C 1
ATOM 855 O O . ARG A 1 106 ? -0.115 -7.265 -21.037 1.00 88.00 106 ARG A O 1
ATOM 862 N N . ARG A 1 107 ? 1.812 -8.357 -21.342 1.00 90.25 107 ARG A N 1
ATOM 863 C CA . ARG A 1 107 ? 1.552 -9.355 -20.285 1.00 90.25 107 ARG A CA 1
ATOM 864 C C . ARG A 1 107 ? 1.781 -8.756 -18.901 1.00 90.25 107 ARG A C 1
ATOM 866 O O . ARG A 1 107 ? 0.910 -8.909 -18.050 1.00 90.25 107 ARG A O 1
ATOM 873 N N . LEU A 1 108 ? 2.892 -8.048 -18.700 1.00 87.00 108 LEU A N 1
ATOM 874 C CA . LEU A 1 108 ? 3.208 -7.388 -17.431 1.00 87.00 108 LEU A CA 1
ATOM 875 C C . LEU A 1 108 ? 2.147 -6.350 -17.058 1.00 87.00 108 LEU A C 1
ATOM 877 O O . LEU A 1 108 ? 1.651 -6.372 -15.934 1.00 87.00 108 LEU A O 1
ATOM 881 N N . HIS A 1 109 ? 1.710 -5.528 -18.013 1.00 86.75 109 HIS A N 1
ATOM 882 C CA . HIS A 1 109 ? 0.652 -4.545 -17.791 1.00 86.75 109 HIS A CA 1
ATOM 883 C C . HIS A 1 109 ? -0.675 -5.198 -17.367 1.00 86.75 109 HIS A C 1
ATOM 885 O O . HIS A 1 109 ? -1.300 -4.773 -16.396 1.00 86.75 109 HIS A O 1
ATOM 891 N N . ARG A 1 110 ? -1.085 -6.295 -18.024 1.00 89.06 110 ARG A N 1
ATOM 892 C CA . ARG A 1 110 ? -2.290 -7.050 -17.629 1.00 89.06 110 ARG A CA 1
ATOM 893 C C . ARG A 1 110 ? -2.172 -7.657 -16.234 1.00 89.06 110 ARG A C 1
ATOM 895 O O . ARG A 1 110 ? -3.127 -7.580 -15.467 1.00 89.06 110 ARG A O 1
ATOM 902 N N . ILE A 1 111 ? -1.019 -8.239 -15.900 1.00 89.25 111 ILE A N 1
ATOM 903 C CA . ILE A 1 111 ? -0.770 -8.802 -14.566 1.00 89.25 111 ILE A CA 1
ATOM 904 C C . ILE A 1 111 ? -0.810 -7.693 -13.512 1.00 89.25 111 ILE A C 1
ATOM 906 O O . ILE A 1 111 ? -1.445 -7.871 -12.476 1.00 89.25 111 ILE A O 1
ATOM 910 N N . ARG A 1 112 ? -0.204 -6.533 -13.788 1.00 85.31 112 ARG A N 1
ATOM 911 C CA . ARG A 1 112 ? -0.219 -5.367 -12.896 1.00 85.31 112 ARG A CA 1
ATOM 912 C C . ARG A 1 112 ? -1.640 -4.873 -12.643 1.00 85.31 112 ARG A C 1
ATOM 914 O O . ARG A 1 112 ? -2.024 -4.710 -11.490 1.00 85.31 112 ARG A O 1
ATOM 921 N N . ASN A 1 113 ? -2.437 -4.705 -13.694 1.00 88.25 113 ASN A N 1
ATOM 922 C CA . ASN A 1 113 ? -3.830 -4.271 -13.577 1.00 88.25 113 ASN A CA 1
ATOM 923 C C . ASN A 1 113 ? -4.682 -5.295 -12.814 1.00 88.25 113 ASN A C 1
ATOM 925 O O . ASN A 1 113 ? -5.484 -4.926 -11.959 1.00 88.25 113 ASN A O 1
ATOM 929 N N . PHE A 1 114 ? -4.477 -6.588 -13.073 1.00 91.31 114 PHE A N 1
ATOM 930 C CA . PHE A 1 114 ? -5.147 -7.654 -12.332 1.00 91.31 114 PHE A CA 1
ATOM 931 C C . PHE A 1 114 ? -4.780 -7.631 -10.843 1.00 91.31 114 PHE A C 1
ATOM 933 O O . PHE A 1 114 ? -5.669 -7.682 -9.993 1.00 91.31 114 PHE A O 1
ATOM 940 N N . LEU A 1 115 ? -3.489 -7.500 -10.521 1.00 90.56 115 LEU A N 1
ATOM 941 C CA . LEU A 1 115 ? -3.010 -7.377 -9.145 1.00 90.56 115 LEU A CA 1
ATOM 942 C C . LEU A 1 115 ? -3.581 -6.132 -8.463 1.00 90.56 115 LEU A C 1
ATOM 944 O O . LEU A 1 115 ? -4.017 -6.235 -7.323 1.00 90.56 115 LEU A O 1
ATOM 948 N N . ALA A 1 116 ? -3.647 -4.994 -9.157 1.00 88.19 116 ALA A N 1
ATOM 949 C CA . ALA A 1 116 ? -4.238 -3.758 -8.647 1.00 88.19 116 ALA A CA 1
ATOM 950 C C . ALA A 1 116 ? -5.711 -3.941 -8.246 1.00 88.19 116 ALA A C 1
ATOM 952 O O . ALA A 1 116 ? -6.116 -3.569 -7.144 1.00 88.19 116 ALA A O 1
ATOM 953 N N . ILE A 1 117 ? -6.507 -4.564 -9.119 1.00 89.56 117 ILE A N 1
ATOM 954 C CA . ILE A 1 117 ? -7.925 -4.840 -8.858 1.00 89.56 117 ILE A CA 1
ATOM 955 C C . ILE A 1 117 ? -8.074 -5.829 -7.698 1.00 89.56 117 ILE A C 1
ATOM 957 O O . ILE A 1 117 ? -8.844 -5.579 -6.770 1.00 89.56 117 ILE A O 1
ATOM 961 N N . ALA A 1 118 ? -7.323 -6.935 -7.718 1.00 93.12 118 ALA A N 1
ATOM 962 C CA . ALA A 1 118 ? -7.347 -7.935 -6.652 1.00 93.12 118 ALA A CA 1
ATOM 963 C C . ALA A 1 118 ? -6.971 -7.322 -5.294 1.00 93.12 118 ALA A C 1
ATOM 965 O O . ALA A 1 118 ? -7.598 -7.618 -4.278 1.00 93.12 118 ALA A O 1
ATOM 966 N N . TYR A 1 119 ? -5.988 -6.426 -5.290 1.00 90.44 119 TYR A N 1
ATOM 967 C CA . TYR A 1 119 ? -5.541 -5.704 -4.112 1.00 90.44 119 TYR A CA 1
ATOM 968 C C . TYR A 1 119 ? -6.661 -4.833 -3.520 1.00 90.44 119 TYR A C 1
ATOM 970 O O . TYR A 1 119 ? -6.948 -4.940 -2.327 1.00 90.44 119 TYR A O 1
ATOM 978 N N . VAL A 1 120 ? -7.365 -4.037 -4.335 1.00 89.69 120 VAL A N 1
ATOM 979 C CA . VAL A 1 120 ? -8.498 -3.225 -3.847 1.00 89.69 120 VAL A CA 1
ATOM 980 C C . VAL A 1 120 ? -9.649 -4.087 -3.343 1.00 89.69 120 VAL A C 1
ATOM 982 O O . VAL A 1 120 ? -10.221 -3.791 -2.295 1.00 89.69 120 VAL A O 1
ATOM 985 N N . LEU A 1 121 ? -9.957 -5.192 -4.024 1.00 92.00 121 LEU A N 1
ATOM 986 C CA . LEU A 1 121 ? -10.978 -6.130 -3.555 1.00 92.00 121 LEU A CA 1
ATOM 987 C C . LEU A 1 121 ? -10.617 -6.743 -2.195 1.00 92.00 121 LEU A C 1
ATOM 989 O O . LEU A 1 121 ? -11.496 -6.889 -1.342 1.00 92.00 121 LEU A O 1
ATOM 993 N N . LEU A 1 122 ? -9.341 -7.067 -1.956 1.00 94.12 122 LEU A N 1
ATOM 994 C CA . LEU A 1 122 ? -8.870 -7.558 -0.658 1.00 94.12 122 LEU A CA 1
ATOM 995 C C . LEU A 1 122 ? -8.995 -6.490 0.436 1.00 94.12 122 LEU A C 1
ATOM 997 O O . LEU A 1 122 ? -9.451 -6.814 1.534 1.00 94.12 122 LEU A O 1
ATOM 1001 N N . VAL A 1 123 ? -8.648 -5.230 0.143 1.00 91.00 123 VAL A N 1
ATOM 1002 C CA . VAL A 1 123 ? -8.802 -4.105 1.086 1.00 91.00 123 VAL A CA 1
ATOM 1003 C C . VAL A 1 123 ? -10.276 -3.906 1.436 1.00 91.00 123 VAL A C 1
ATOM 1005 O O . VAL A 1 123 ? -10.630 -3.851 2.613 1.00 91.00 123 VAL A O 1
ATOM 1008 N N . PHE A 1 124 ? -11.149 -3.875 0.432 1.00 92.56 124 PHE A N 1
ATOM 1009 C CA . PHE A 1 124 ? -12.586 -3.710 0.628 1.00 92.56 124 PHE A CA 1
ATOM 1010 C C . PHE A 1 124 ? -13.188 -4.869 1.438 1.00 92.56 124 PHE A C 1
ATOM 1012 O O . PHE A 1 124 ? -13.936 -4.658 2.394 1.00 92.56 124 PHE A O 1
ATOM 1019 N N . THR A 1 125 ? -12.787 -6.105 1.124 1.00 95.69 125 THR A N 1
ATOM 1020 C CA . THR A 1 125 ? -13.193 -7.300 1.880 1.00 95.69 125 THR A CA 1
ATOM 1021 C C . THR A 1 125 ? -12.745 -7.208 3.338 1.00 95.69 125 THR A C 1
ATOM 1023 O O . THR A 1 125 ? -13.535 -7.472 4.244 1.00 95.69 125 THR A O 1
ATOM 1026 N N . PHE A 1 126 ? -11.499 -6.797 3.586 1.00 95.81 126 PHE A N 1
ATOM 1027 C CA . PHE A 1 126 ? -10.971 -6.602 4.935 1.00 95.81 126 PHE A CA 1
ATOM 1028 C C . PHE A 1 126 ? -11.784 -5.577 5.733 1.00 95.81 126 PHE A C 1
ATOM 1030 O O . PHE A 1 126 ? -12.160 -5.849 6.875 1.00 95.81 126 PHE A O 1
ATOM 1037 N N . GLN A 1 127 ? -12.109 -4.431 5.133 1.00 94.38 127 GLN A N 1
ATOM 1038 C CA . GLN A 1 127 ? -12.905 -3.401 5.797 1.00 94.38 127 GLN A CA 1
ATOM 1039 C C . GLN A 1 127 ? -14.308 -3.894 6.160 1.00 94.38 127 GLN A C 1
ATOM 1041 O O . GLN A 1 127 ? -14.747 -3.695 7.294 1.00 94.38 127 GLN A O 1
ATOM 1046 N N . ILE A 1 128 ? -14.993 -4.582 5.240 1.00 95.38 128 ILE A N 1
ATOM 1047 C CA . ILE A 1 128 ? -16.311 -5.171 5.510 1.00 95.38 128 ILE A CA 1
ATOM 1048 C C . ILE A 1 128 ? -16.226 -6.153 6.680 1.00 95.38 128 ILE A C 1
ATOM 1050 O O . ILE A 1 128 ? -17.039 -6.084 7.601 1.00 95.38 128 ILE A O 1
ATOM 1054 N N . LEU A 1 129 ? -15.235 -7.050 6.679 1.00 96.12 129 LEU A N 1
ATOM 1055 C CA . LEU A 1 129 ? -15.075 -8.034 7.750 1.00 96.12 129 LEU A CA 1
ATOM 1056 C C . LEU A 1 129 ? -14.786 -7.368 9.102 1.00 96.12 129 LEU A C 1
ATOM 1058 O O . LEU A 1 129 ? -15.338 -7.803 10.114 1.00 96.12 129 LEU A O 1
ATOM 1062 N N . ILE A 1 130 ? -13.981 -6.299 9.131 1.00 94.44 130 ILE A N 1
ATOM 1063 C CA . ILE A 1 130 ? -13.750 -5.507 10.346 1.00 94.44 130 ILE A CA 1
ATOM 1064 C C . ILE A 1 130 ? -15.050 -4.891 10.852 1.00 94.44 130 ILE A C 1
ATOM 1066 O O . ILE A 1 130 ? -15.347 -5.015 12.039 1.00 94.44 130 ILE A O 1
ATOM 1070 N N . VAL A 1 131 ? -15.830 -4.257 9.975 1.00 95.06 131 VAL A N 1
ATOM 1071 C CA . VAL A 1 131 ? -17.097 -3.615 10.348 1.00 95.06 131 VAL A CA 1
ATOM 1072 C C . VAL A 1 131 ? -18.080 -4.649 10.898 1.00 95.06 131 VAL A C 1
ATOM 1074 O O . VAL A 1 131 ? -18.597 -4.476 12.001 1.00 95.06 131 VAL A O 1
ATOM 1077 N N . LEU A 1 132 ? -18.270 -5.769 10.195 1.00 96.06 132 LEU A N 1
ATOM 1078 C CA . LEU A 1 132 ? -1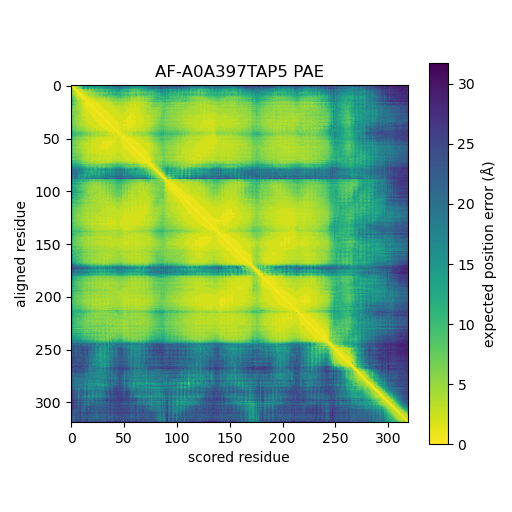9.164 -6.852 10.624 1.00 96.06 132 LEU A CA 1
ATOM 1079 C C . LEU A 1 132 ? -18.730 -7.473 11.956 1.00 96.06 132 LEU A C 1
ATOM 1081 O O . LEU A 1 132 ? -19.568 -7.818 12.797 1.00 96.06 132 LEU A O 1
ATOM 1085 N N . ARG A 1 133 ? -17.418 -7.618 12.167 1.00 93.94 133 ARG A N 1
ATOM 1086 C CA . ARG A 1 133 ? -16.866 -8.110 13.430 1.00 93.94 133 ARG A CA 1
ATOM 1087 C C . ARG A 1 133 ? -17.085 -7.109 14.559 1.00 93.94 133 ARG A C 1
ATOM 1089 O O . ARG A 1 133 ? -17.462 -7.507 15.660 1.00 93.94 133 ARG A O 1
ATOM 1096 N N . ALA A 1 134 ? -16.850 -5.830 14.304 1.00 89.75 134 ALA A N 1
ATOM 1097 C CA . ALA A 1 134 ? -16.954 -4.788 15.310 1.00 89.75 134 ALA A CA 1
ATOM 1098 C C . ALA A 1 134 ? -18.417 -4.525 15.722 1.00 89.75 134 ALA A C 1
ATOM 1100 O O . ALA A 1 134 ? -18.685 -4.324 16.908 1.00 89.75 134 ALA A O 1
ATOM 1101 N N . ASP A 1 135 ? -19.366 -4.674 14.791 1.00 93.94 135 ASP A N 1
ATOM 1102 C CA . ASP A 1 135 ? -20.813 -4.689 15.062 1.00 93.94 135 ASP A CA 1
ATOM 1103 C C . ASP A 1 135 ? -21.298 -6.005 15.713 1.00 93.94 135 ASP A C 1
ATOM 1105 O O . ASP A 1 135 ? -22.487 -6.172 15.980 1.00 93.94 135 ASP A O 1
ATOM 1109 N N . ARG A 1 136 ? -20.387 -6.946 16.013 1.00 94.75 136 ARG A N 1
ATOM 1110 C CA . ARG A 1 136 ? -20.663 -8.267 16.614 1.00 94.75 136 ARG A CA 1
ATOM 1111 C C . ARG A 1 136 ? -21.642 -9.135 15.815 1.00 94.75 136 ARG A C 1
ATOM 1113 O O . ARG A 1 136 ? -22.183 -10.094 16.359 1.00 94.75 136 ARG A O 1
ATOM 1120 N N . VAL A 1 137 ? -21.828 -8.844 14.527 1.00 96.81 137 VAL A N 1
ATOM 1121 C CA . VAL A 1 137 ? -22.627 -9.674 13.610 1.00 96.81 137 VAL A CA 1
ATOM 1122 C C . VAL A 1 137 ? -21.931 -11.018 13.386 1.00 96.81 137 VAL A C 1
ATOM 1124 O O . VAL A 1 137 ? -22.580 -12.056 13.284 1.00 96.81 137 VAL A O 1
ATOM 1127 N N . ILE A 1 138 ? -20.595 -11.007 13.361 1.00 97.12 138 ILE A N 1
ATOM 1128 C CA . ILE A 1 138 ? -19.759 -12.191 13.152 1.00 97.12 138 ILE A CA 1
ATOM 1129 C C . ILE A 1 138 ? -18.967 -12.531 14.425 1.00 97.12 138 ILE A C 1
ATOM 1131 O O . ILE A 1 138 ? -18.263 -11.692 14.994 1.00 97.12 138 ILE A O 1
ATOM 1135 N N . ILE A 1 139 ? -19.028 -13.800 14.850 1.00 96.75 139 ILE A N 1
ATOM 1136 C CA . ILE A 1 139 ? -18.376 -14.305 16.078 1.00 96.75 139 ILE A CA 1
ATOM 1137 C C . ILE A 1 139 ? -16.949 -14.845 15.810 1.00 96.75 139 ILE A C 1
ATOM 1139 O O . ILE A 1 139 ? -16.224 -15.149 16.752 1.00 96.75 139 ILE A O 1
ATOM 1143 N N . TRP A 1 140 ? -16.501 -14.899 14.552 1.00 97.50 140 TRP A N 1
ATOM 1144 C CA . TRP A 1 140 ? -15.187 -15.428 14.147 1.00 97.50 140 TRP A CA 1
ATOM 1145 C C . TRP A 1 140 ? -14.000 -14.786 14.883 1.00 97.50 140 TRP A C 1
ATOM 1147 O O . TRP A 1 140 ? -14.057 -13.620 15.266 1.00 97.50 140 TRP A O 1
ATOM 1157 N N . SER A 1 141 ? -12.907 -15.539 15.044 1.00 96.62 141 SER A N 1
ATOM 1158 C CA . SER A 1 141 ? -11.644 -15.009 15.581 1.00 96.62 141 SER A CA 1
ATOM 1159 C C . SER A 1 141 ? -11.132 -13.847 14.726 1.00 96.62 141 SER A C 1
ATOM 1161 O O . SER A 1 141 ? -11.266 -13.858 13.497 1.00 96.62 141 SER A O 1
ATOM 1163 N N . ALA A 1 142 ? -10.516 -12.855 15.373 1.00 95.00 142 ALA A N 1
ATOM 1164 C CA . ALA A 1 142 ? -9.888 -11.728 14.694 1.00 95.00 142 ALA A CA 1
ATOM 1165 C C . ALA A 1 142 ? -8.831 -12.182 13.675 1.00 95.00 142 ALA A C 1
ATOM 1167 O O . ALA A 1 142 ? -8.670 -11.534 12.645 1.00 95.00 142 ALA A O 1
ATOM 1168 N N . ALA A 1 143 ? -8.173 -13.325 13.896 1.00 96.50 143 ALA A N 1
ATOM 1169 C CA . ALA A 1 143 ? -7.211 -13.877 12.946 1.00 96.50 143 ALA A CA 1
ATOM 1170 C C . ALA A 1 143 ? -7.844 -14.168 11.575 1.00 96.50 143 ALA A C 1
ATOM 1172 O O . ALA A 1 143 ? -7.245 -13.850 10.552 1.00 96.50 143 ALA A O 1
ATOM 1173 N N . ILE A 1 144 ? -9.075 -14.700 11.549 1.00 97.44 144 ILE A N 1
ATOM 1174 C CA . ILE A 1 144 ? -9.808 -14.998 10.306 1.00 97.44 144 ILE A CA 1
ATOM 1175 C C . ILE A 1 144 ? -10.191 -13.699 9.590 1.00 97.44 144 ILE A C 1
ATOM 1177 O O . ILE A 1 144 ? -10.030 -13.580 8.378 1.00 97.44 144 ILE A O 1
ATOM 1181 N N . VAL A 1 145 ? -10.648 -12.700 10.349 1.00 96.88 145 VAL A N 1
ATOM 1182 C CA . VAL A 1 145 ? -11.016 -11.370 9.830 1.00 96.88 145 VAL A CA 1
ATOM 1183 C C . VAL A 1 145 ? -9.823 -10.670 9.167 1.00 96.88 145 VAL A C 1
ATOM 1185 O O . VAL A 1 145 ? -9.998 -9.971 8.173 1.00 96.88 145 VAL A O 1
ATOM 1188 N N . PHE A 1 146 ? -8.607 -10.893 9.673 1.00 96.44 146 PHE A N 1
ATOM 1189 C CA . PHE A 1 146 ? -7.372 -10.303 9.150 1.00 96.44 146 PHE A CA 1
ATOM 1190 C C . PHE A 1 146 ? -6.723 -11.090 7.996 1.00 96.44 146 PHE A C 1
ATOM 1192 O O . PHE A 1 146 ? -5.720 -10.629 7.454 1.00 96.44 146 PHE A O 1
ATOM 1199 N N . ILE A 1 147 ? -7.271 -12.234 7.561 1.00 97.19 147 ILE A N 1
ATOM 1200 C CA . ILE A 1 147 ? -6.695 -13.018 6.449 1.00 97.19 147 ILE A CA 1
ATOM 1201 C C . ILE A 1 147 ? -6.465 -12.170 5.183 1.00 97.19 147 ILE A C 1
ATOM 1203 O O . ILE A 1 147 ? -5.346 -12.209 4.666 1.00 97.19 147 ILE A O 1
ATOM 1207 N N . PRO A 1 148 ? -7.431 -11.364 4.685 1.00 97.38 148 PRO A N 1
ATOM 1208 C CA . PRO A 1 148 ? -7.204 -10.570 3.476 1.00 97.38 148 PRO A CA 1
ATOM 1209 C C . PRO A 1 148 ? -6.056 -9.564 3.635 1.00 97.38 148 PRO A C 1
ATOM 1211 O O . PRO A 1 148 ? -5.287 -9.350 2.701 1.00 97.38 148 PRO A O 1
ATOM 1214 N N . TYR A 1 149 ? -5.887 -9.011 4.839 1.00 95.19 149 TYR A N 1
ATOM 1215 C CA . TYR A 1 149 ? -4.776 -8.121 5.166 1.00 95.19 149 TYR A CA 1
ATOM 1216 C C . TYR A 1 149 ? -3.423 -8.847 5.105 1.00 95.19 149 TYR A C 1
ATOM 1218 O O . TYR A 1 149 ? -2.478 -8.339 4.510 1.00 95.19 149 TYR A O 1
ATOM 1226 N N . PHE A 1 150 ? -3.316 -10.064 5.647 1.00 96.50 150 PHE A N 1
ATOM 1227 C CA . PHE A 1 150 ? -2.073 -10.843 5.550 1.00 96.50 150 PHE A CA 1
ATOM 1228 C C . PHE A 1 150 ? -1.737 -11.250 4.108 1.00 96.50 150 PHE A C 1
ATOM 1230 O O . PHE A 1 150 ? -0.560 -11.288 3.741 1.00 96.50 150 PHE A O 1
ATOM 1237 N N . ILE A 1 151 ? -2.748 -11.504 3.270 1.00 96.56 151 ILE A N 1
ATOM 1238 C CA . ILE A 1 151 ? -2.547 -11.733 1.831 1.00 96.56 151 ILE A CA 1
ATOM 1239 C C . ILE A 1 151 ? -1.966 -10.472 1.179 1.00 96.56 151 ILE A C 1
ATOM 1241 O O . ILE A 1 151 ? -0.974 -10.569 0.458 1.00 96.56 151 ILE A O 1
ATOM 1245 N N . ILE A 1 152 ? -2.519 -9.293 1.481 1.00 94.06 152 ILE A N 1
ATOM 1246 C CA . ILE A 1 152 ? -1.995 -8.002 1.006 1.00 94.06 152 ILE A CA 1
ATOM 1247 C C . ILE A 1 152 ? -0.530 -7.805 1.421 1.00 94.06 152 ILE A C 1
ATOM 1249 O O . ILE A 1 152 ? 0.304 -7.472 0.581 1.00 94.06 152 ILE A O 1
ATOM 1253 N N . GLU A 1 153 ? -0.187 -8.051 2.687 1.00 93.81 153 GLU A N 1
ATOM 1254 C CA . GLU A 1 153 ? 1.202 -7.939 3.159 1.00 93.81 153 GLU A CA 1
ATOM 1255 C C . GLU A 1 153 ? 2.137 -8.925 2.448 1.00 93.81 153 GLU A C 1
ATOM 1257 O O . GLU A 1 153 ? 3.275 -8.584 2.133 1.00 93.81 153 GLU A O 1
ATOM 1262 N N . THR A 1 154 ? 1.650 -10.126 2.130 1.00 94.50 154 THR A N 1
ATOM 1263 C CA . THR A 1 154 ? 2.416 -11.124 1.368 1.00 94.50 154 THR A CA 1
ATOM 1264 C C . THR A 1 154 ? 2.666 -10.660 -0.068 1.00 94.50 154 THR A C 1
ATOM 1266 O O . THR A 1 154 ? 3.777 -10.803 -0.577 1.00 94.50 154 THR A O 1
ATOM 1269 N N . ILE A 1 155 ? 1.667 -10.053 -0.717 1.00 92.06 155 ILE A N 1
ATOM 1270 C CA . ILE A 1 155 ? 1.826 -9.453 -2.051 1.00 92.06 155 ILE A CA 1
ATOM 1271 C C . ILE A 1 155 ? 2.847 -8.307 -1.994 1.00 92.06 155 ILE A C 1
ATOM 1273 O O . ILE A 1 155 ? 3.743 -8.251 -2.832 1.00 92.06 155 ILE A O 1
ATOM 1277 N N . ASN A 1 156 ? 2.773 -7.445 -0.976 1.00 88.38 156 ASN A N 1
ATOM 1278 C CA . ASN A 1 156 ? 3.711 -6.334 -0.775 1.00 88.38 156 ASN A CA 1
ATOM 1279 C C . ASN A 1 156 ? 5.137 -6.795 -0.426 1.00 88.38 156 ASN A C 1
ATOM 1281 O O . ASN A 1 156 ? 6.099 -6.069 -0.669 1.00 88.38 156 ASN A O 1
ATOM 1285 N N . MET A 1 157 ? 5.301 -7.999 0.122 1.00 92.81 157 MET A N 1
ATOM 1286 C CA . MET A 1 157 ? 6.612 -8.593 0.384 1.00 92.81 157 MET A CA 1
ATOM 1287 C C . MET A 1 157 ? 7.347 -8.966 -0.913 1.00 92.81 157 MET A C 1
ATOM 1289 O O . MET A 1 157 ? 8.573 -8.887 -0.961 1.00 92.81 157 MET A O 1
ATOM 1293 N N . TYR A 1 158 ? 6.622 -9.346 -1.967 1.00 92.44 158 TYR A N 1
ATOM 1294 C CA . TYR A 1 158 ? 7.201 -9.811 -3.228 1.00 92.44 158 TYR A CA 1
ATOM 1295 C C . TYR A 1 158 ? 8.125 -8.793 -3.934 1.00 92.44 158 TYR A C 1
ATOM 1297 O O . TYR A 1 158 ? 9.268 -9.162 -4.218 1.00 92.44 158 TYR A O 1
ATOM 1305 N N . PRO A 1 159 ? 7.724 -7.528 -4.188 1.00 88.81 159 PRO A N 1
ATOM 1306 C CA . PRO A 1 159 ? 8.613 -6.548 -4.816 1.00 88.81 159 PRO A CA 1
ATOM 1307 C C . PRO A 1 159 ? 9.854 -6.259 -3.964 1.00 88.81 159 PRO A C 1
ATOM 1309 O O . PRO A 1 159 ? 10.950 -6.204 -4.508 1.00 88.81 159 PRO A O 1
ATOM 1312 N N . ASN A 1 160 ? 9.715 -6.202 -2.634 1.00 89.00 160 ASN A N 1
ATOM 1313 C CA . ASN A 1 160 ? 10.846 -6.016 -1.718 1.00 89.00 160 ASN A CA 1
ATOM 1314 C C . ASN A 1 160 ? 11.860 -7.171 -1.813 1.00 89.00 160 ASN A C 1
ATOM 1316 O O . ASN A 1 160 ? 13.068 -6.957 -1.730 1.00 89.00 160 ASN A O 1
ATOM 1320 N N . ILE A 1 161 ? 11.387 -8.410 -2.013 1.00 94.00 161 ILE A N 1
ATOM 1321 C CA . ILE A 1 161 ? 12.264 -9.564 -2.257 1.00 94.00 161 ILE A CA 1
ATOM 1322 C C . ILE A 1 161 ? 13.005 -9.405 -3.589 1.00 94.00 161 ILE A C 1
ATOM 1324 O O . ILE A 1 161 ? 14.209 -9.659 -3.636 1.00 94.00 161 ILE A O 1
ATOM 1328 N N . ILE A 1 162 ? 12.316 -9.000 -4.661 1.00 91.25 162 ILE A N 1
ATOM 1329 C CA . ILE A 1 162 ? 12.947 -8.790 -5.973 1.00 91.25 162 ILE A CA 1
ATOM 1330 C C . ILE A 1 162 ? 14.008 -7.698 -5.878 1.00 91.25 162 ILE A C 1
ATOM 1332 O O . ILE A 1 162 ? 15.143 -7.934 -6.285 1.00 91.25 162 ILE A O 1
ATOM 1336 N N . GLU A 1 163 ? 13.665 -6.545 -5.307 1.00 89.81 163 GLU A N 1
ATOM 1337 C CA . GLU A 1 163 ? 14.578 -5.419 -5.116 1.00 89.81 163 GLU A CA 1
ATOM 1338 C C . GLU A 1 163 ? 15.816 -5.854 -4.328 1.00 89.81 163 GLU A C 1
ATOM 1340 O O . GLU A 1 163 ? 16.945 -5.642 -4.769 1.00 89.81 163 GLU A O 1
ATOM 1345 N N . TYR A 1 164 ? 15.624 -6.574 -3.222 1.00 93.31 164 TYR A N 1
ATOM 1346 C CA . TYR A 1 164 ? 16.727 -7.123 -2.443 1.00 93.31 164 TYR A CA 1
ATOM 1347 C C . TYR A 1 164 ? 17.618 -8.069 -3.268 1.00 93.31 164 TYR A C 1
ATOM 1349 O O . TYR A 1 164 ? 18.846 -7.976 -3.206 1.00 93.31 164 TYR A O 1
ATOM 1357 N N . ILE A 1 165 ? 17.034 -8.962 -4.077 1.00 92.69 165 ILE A N 1
ATOM 1358 C CA . ILE A 1 165 ? 17.789 -9.871 -4.957 1.00 92.69 165 ILE A CA 1
ATOM 1359 C C . ILE A 1 165 ? 18.563 -9.090 -6.026 1.00 92.69 165 ILE A C 1
ATOM 1361 O O . ILE A 1 165 ? 19.715 -9.436 -6.304 1.00 92.69 165 ILE A O 1
ATOM 1365 N N . VAL A 1 166 ? 17.961 -8.058 -6.620 1.00 90.12 166 VAL A N 1
ATOM 1366 C CA . VAL A 1 166 ? 18.604 -7.194 -7.619 1.00 90.12 166 VAL A CA 1
ATOM 1367 C C . VAL A 1 166 ? 19.776 -6.450 -6.986 1.00 90.12 166 VAL A C 1
ATOM 1369 O O . VAL A 1 166 ? 20.894 -6.575 -7.479 1.00 90.12 166 VAL A O 1
ATOM 1372 N N . ILE A 1 167 ? 19.576 -5.802 -5.835 1.00 88.19 167 ILE A N 1
ATOM 1373 C CA . ILE A 1 167 ? 20.639 -5.119 -5.083 1.00 88.19 167 ILE A CA 1
ATOM 1374 C C . ILE A 1 167 ? 21.780 -6.088 -4.753 1.00 88.19 167 ILE A C 1
ATOM 1376 O O . ILE A 1 167 ? 22.949 -5.747 -4.936 1.00 88.19 167 ILE A O 1
ATOM 1380 N N . LEU A 1 168 ? 21.476 -7.316 -4.322 1.00 88.69 168 LEU A N 1
ATOM 1381 C CA . LEU A 1 168 ? 22.493 -8.334 -4.045 1.00 88.69 168 LEU A CA 1
ATOM 1382 C C . LEU A 1 168 ? 23.260 -8.792 -5.294 1.00 88.69 168 LEU A C 1
ATOM 1384 O O . LEU A 1 168 ? 24.422 -9.192 -5.176 1.00 88.69 168 LEU A O 1
ATOM 1388 N N . ARG A 1 169 ? 22.630 -8.783 -6.473 1.00 89.25 169 ARG A N 1
ATOM 1389 C CA . ARG A 1 169 ? 23.296 -9.103 -7.744 1.00 89.25 169 ARG A CA 1
ATOM 1390 C C . ARG A 1 169 ? 24.181 -7.947 -8.201 1.00 89.25 169 ARG A C 1
ATOM 1392 O O . ARG A 1 169 ? 25.346 -8.194 -8.500 1.00 89.25 169 ARG A O 1
ATOM 1399 N N . THR A 1 170 ? 23.674 -6.717 -8.169 1.00 85.62 170 THR A N 1
ATOM 1400 C CA . THR A 1 170 ? 24.410 -5.505 -8.566 1.00 85.62 170 THR A CA 1
ATOM 1401 C C . THR A 1 170 ? 25.582 -5.216 -7.626 1.00 85.62 170 THR A C 1
ATOM 1403 O O . THR A 1 170 ? 26.669 -4.859 -8.068 1.00 85.62 170 THR A O 1
ATOM 1406 N N . SER A 1 171 ? 25.423 -5.470 -6.324 1.00 77.81 171 SER A N 1
ATOM 1407 C CA . SER A 1 171 ? 26.478 -5.240 -5.323 1.00 77.81 171 SER A CA 1
ATOM 1408 C C . SER A 1 171 ? 27.675 -6.192 -5.443 1.00 77.81 171 SER A C 1
ATOM 1410 O O . SER A 1 171 ? 28.668 -5.999 -4.745 1.00 77.81 171 SER A O 1
ATOM 1412 N N . ARG A 1 172 ? 27.642 -7.201 -6.330 1.00 67.56 172 ARG A N 1
ATOM 1413 C CA . ARG A 1 172 ? 28.830 -8.023 -6.638 1.00 67.56 172 ARG A CA 1
ATOM 1414 C C . ARG A 1 172 ? 29.958 -7.233 -7.320 1.00 67.56 172 ARG A C 1
ATOM 1416 O O . ARG A 1 172 ? 31.025 -7.797 -7.520 1.00 67.56 172 ARG A O 1
ATOM 1423 N N . VAL A 1 173 ? 29.742 -5.960 -7.653 1.00 58.94 173 VAL A N 1
ATOM 1424 C CA . VAL A 1 173 ? 30.687 -5.121 -8.408 1.00 58.94 173 VAL A CA 1
ATOM 1425 C C . VAL A 1 173 ? 31.661 -4.311 -7.521 1.00 58.94 173 VAL A C 1
ATOM 1427 O O . VAL A 1 173 ? 32.575 -3.700 -8.057 1.00 58.94 173 VAL A O 1
ATOM 1430 N N . TYR A 1 174 ? 31.560 -4.325 -6.182 1.00 59.81 174 TYR A N 1
ATOM 1431 C CA . TYR A 1 174 ? 32.288 -3.348 -5.338 1.00 59.81 174 TYR A CA 1
ATOM 1432 C C . TYR A 1 174 ? 33.105 -3.889 -4.151 1.00 59.81 174 TYR A C 1
ATOM 1434 O O . TYR A 1 174 ? 33.136 -3.267 -3.095 1.00 59.81 174 TYR A O 1
ATOM 1442 N N . ASP A 1 175 ? 33.848 -4.984 -4.311 1.00 60.06 175 ASP A N 1
ATOM 1443 C CA . ASP A 1 175 ? 35.009 -5.197 -3.432 1.00 60.06 175 ASP A CA 1
ATOM 1444 C C . ASP A 1 175 ? 36.155 -5.879 -4.183 1.00 60.06 175 ASP A C 1
ATOM 1446 O O . ASP A 1 175 ? 35.959 -6.921 -4.811 1.00 60.06 175 ASP A O 1
ATOM 1450 N N . ASN A 1 176 ? 37.360 -5.303 -4.084 1.00 67.50 176 ASN A N 1
ATOM 1451 C CA . ASN A 1 176 ? 38.595 -5.852 -4.667 1.00 67.50 176 ASN A CA 1
ATOM 1452 C C . ASN A 1 176 ? 38.936 -7.252 -4.113 1.00 67.50 176 ASN A C 1
ATOM 1454 O O . ASN A 1 176 ? 39.667 -8.001 -4.756 1.00 67.50 176 ASN A O 1
ATOM 1458 N N . ASP A 1 177 ? 38.361 -7.620 -2.964 1.00 72.88 177 ASP A N 1
ATOM 1459 C CA . ASP A 1 177 ? 38.594 -8.893 -2.275 1.00 72.88 177 ASP A CA 1
ATOM 1460 C C . ASP A 1 177 ? 37.563 -9.985 -2.637 1.00 72.88 177 ASP A C 1
ATOM 1462 O O . ASP A 1 177 ? 37.618 -11.101 -2.118 1.00 72.88 177 ASP A O 1
ATOM 1466 N N . GLY A 1 178 ? 36.596 -9.690 -3.516 1.00 71.69 178 GLY A N 1
ATOM 1467 C CA . GLY A 1 178 ? 35.667 -10.679 -4.082 1.00 71.69 178 GLY A CA 1
ATOM 1468 C C . GLY A 1 178 ? 34.582 -11.224 -3.139 1.00 71.69 178 GLY A C 1
ATOM 1469 O O . GLY A 1 178 ? 33.717 -11.980 -3.590 1.00 71.69 178 GLY A O 1
ATOM 1470 N N . PHE A 1 179 ? 34.557 -10.833 -1.857 1.00 76.81 179 PHE A N 1
ATOM 1471 C CA . PHE A 1 179 ? 33.541 -11.275 -0.896 1.00 76.81 179 PHE A CA 1
ATOM 1472 C C . PHE A 1 179 ? 32.800 -10.099 -0.243 1.00 76.81 179 PHE A C 1
ATOM 1474 O O . PHE A 1 179 ? 33.377 -9.391 0.578 1.00 76.81 179 PHE A O 1
ATOM 1481 N N . PRO A 1 180 ? 31.491 -9.916 -0.511 1.00 75.31 180 PRO A N 1
ATOM 1482 C CA . PRO A 1 180 ? 30.708 -8.872 0.143 1.00 75.31 180 PRO A CA 1
ATOM 1483 C C . PRO A 1 180 ? 30.635 -9.111 1.654 1.00 75.31 180 PRO A C 1
ATOM 1485 O O . PRO A 1 180 ? 30.163 -10.168 2.099 1.00 75.31 180 PRO A O 1
ATOM 1488 N N . SER A 1 181 ? 31.047 -8.111 2.439 1.00 87.25 181 SER A N 1
ATOM 1489 C CA . SER A 1 181 ? 31.007 -8.184 3.900 1.00 87.25 181 SER A CA 1
ATOM 1490 C C . SER A 1 181 ? 29.601 -8.549 4.402 1.00 87.25 181 SER A C 1
ATOM 1492 O O . SER A 1 181 ? 28.585 -7.965 4.013 1.00 87.25 181 SER A O 1
ATOM 1494 N N . LEU A 1 182 ? 29.524 -9.534 5.301 1.00 87.75 182 LEU A N 1
ATOM 1495 C CA . LEU A 1 182 ? 28.264 -10.016 5.881 1.00 87.75 182 LEU A CA 1
ATOM 1496 C C . LEU A 1 182 ? 27.468 -8.866 6.530 1.00 87.75 182 LEU A C 1
ATOM 1498 O O . LEU A 1 182 ? 26.242 -8.812 6.437 1.00 87.75 182 LEU A O 1
ATOM 1502 N N . LYS A 1 183 ? 28.182 -7.887 7.099 1.00 89.12 183 LYS A N 1
ATOM 1503 C CA . LYS A 1 183 ? 27.616 -6.668 7.686 1.00 89.12 183 LYS A CA 1
ATOM 1504 C C . LYS A 1 183 ? 26.812 -5.842 6.675 1.00 89.12 183 LYS A C 1
ATOM 1506 O O . LYS A 1 183 ? 25.735 -5.367 7.028 1.00 89.12 183 LYS A O 1
ATOM 1511 N N . LEU A 1 184 ? 27.293 -5.695 5.437 1.00 88.19 184 LEU A N 1
ATOM 1512 C CA . LEU A 1 184 ? 26.582 -4.952 4.394 1.00 88.19 184 LEU A CA 1
ATOM 1513 C C . LEU A 1 184 ? 25.293 -5.675 3.981 1.00 88.19 184 LEU A C 1
ATOM 1515 O O . LEU A 1 184 ? 24.244 -5.044 3.896 1.00 88.19 184 LEU A O 1
ATOM 1519 N N . LYS A 1 185 ? 25.344 -7.007 3.829 1.00 91.12 185 LYS A N 1
ATOM 1520 C CA . LYS A 1 185 ? 24.162 -7.823 3.494 1.00 91.12 185 LYS A CA 1
ATOM 1521 C C . LYS A 1 185 ? 23.068 -7.727 4.551 1.00 91.12 185 LYS A C 1
ATOM 1523 O O . LYS A 1 185 ? 21.900 -7.579 4.201 1.00 91.12 185 LYS A O 1
ATOM 1528 N N . ILE A 1 186 ? 23.446 -7.805 5.831 1.00 93.06 186 ILE A N 1
ATOM 1529 C CA . ILE A 1 186 ? 22.507 -7.637 6.945 1.00 93.06 186 ILE A CA 1
ATOM 1530 C C . ILE A 1 186 ? 21.940 -6.219 6.937 1.00 93.06 186 ILE A C 1
ATOM 1532 O O . ILE A 1 186 ? 20.730 -6.060 7.054 1.0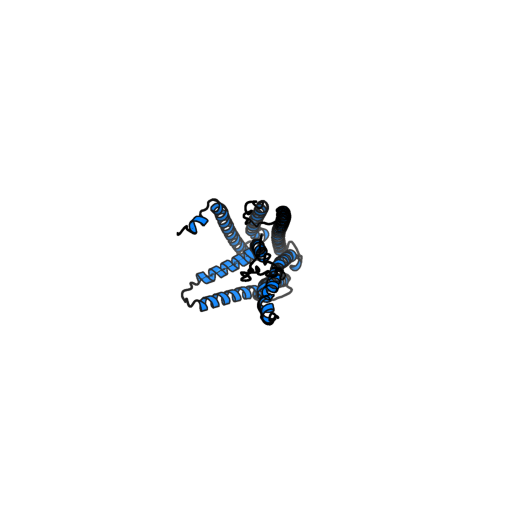0 93.06 186 ILE A O 1
ATOM 1536 N N . LYS A 1 187 ? 22.782 -5.192 6.762 1.00 92.81 187 LYS A N 1
ATOM 1537 C CA . LYS A 1 187 ? 22.321 -3.800 6.711 1.00 92.81 187 LYS A CA 1
ATOM 1538 C C . LYS A 1 187 ? 21.272 -3.599 5.610 1.00 92.81 187 LYS A C 1
ATOM 1540 O O . LYS A 1 187 ? 20.198 -3.092 5.910 1.00 92.81 187 LYS A O 1
ATOM 1545 N N . MET A 1 188 ? 21.554 -4.057 4.389 1.00 91.56 188 MET A N 1
ATOM 1546 C CA . MET A 1 188 ? 20.621 -3.976 3.259 1.00 91.56 188 MET A CA 1
ATOM 1547 C C . MET A 1 188 ? 19.325 -4.741 3.540 1.00 91.56 188 MET A C 1
ATOM 1549 O O . MET A 1 188 ? 18.242 -4.211 3.331 1.00 91.56 188 MET A O 1
ATOM 1553 N N . PHE A 1 189 ? 19.418 -5.956 4.090 1.00 95.06 189 PHE A N 1
ATOM 1554 C CA . PHE A 1 189 ? 18.237 -6.739 4.459 1.00 95.06 189 PHE A CA 1
ATOM 1555 C C . PHE A 1 189 ? 17.353 -5.994 5.468 1.00 95.06 189 PHE A C 1
ATOM 1557 O O . PHE A 1 189 ? 16.141 -5.896 5.288 1.00 95.06 189 PHE A O 1
ATOM 1564 N N . PHE A 1 190 ? 17.948 -5.435 6.523 1.00 94.69 190 PHE A N 1
ATOM 1565 C CA . PHE A 1 190 ? 17.195 -4.658 7.502 1.00 94.69 190 PHE A CA 1
ATOM 1566 C C . PHE A 1 190 ? 16.583 -3.403 6.877 1.00 94.69 190 PHE A C 1
ATOM 1568 O O . PHE A 1 190 ? 15.426 -3.114 7.151 1.00 94.69 190 PHE A O 1
ATOM 1575 N N . GLU A 1 191 ? 17.301 -2.673 6.026 1.00 90.38 191 GLU A N 1
ATOM 1576 C CA . GLU A 1 191 ? 16.753 -1.481 5.366 1.00 90.38 191 GLU A CA 1
ATOM 1577 C C . GLU A 1 191 ? 15.543 -1.810 4.478 1.00 90.38 191 GLU A C 1
ATOM 1579 O O . GLU A 1 191 ? 14.538 -1.105 4.564 1.00 90.38 191 GLU A O 1
ATOM 1584 N N . THR A 1 192 ? 15.582 -2.917 3.730 1.00 91.19 192 THR A N 1
ATOM 1585 C CA . THR A 1 192 ? 14.476 -3.341 2.857 1.00 91.19 192 THR A CA 1
ATOM 1586 C C . THR A 1 192 ? 13.282 -3.919 3.633 1.00 91.19 192 THR A C 1
ATOM 1588 O O . THR A 1 192 ? 12.133 -3.579 3.355 1.00 91.19 192 THR A O 1
ATOM 1591 N N . PHE A 1 193 ? 13.506 -4.785 4.629 1.00 95.19 193 PHE A N 1
ATOM 1592 C CA . PHE A 1 193 ? 12.420 -5.553 5.265 1.00 95.19 193 PHE A CA 1
ATOM 1593 C C . PHE A 1 193 ? 11.871 -4.956 6.569 1.00 95.19 193 PHE A C 1
ATOM 1595 O O . PHE A 1 193 ? 10.825 -5.400 7.051 1.00 95.19 193 PHE A O 1
ATOM 1602 N N . TRP A 1 194 ? 12.526 -3.952 7.159 1.00 94.00 194 TRP A N 1
ATOM 1603 C CA . TRP A 1 194 ? 12.130 -3.411 8.467 1.00 94.00 194 TRP A CA 1
ATOM 1604 C C . TRP A 1 194 ? 10.703 -2.855 8.496 1.00 94.00 194 TRP A C 1
ATOM 1606 O O . TRP A 1 194 ? 9.974 -3.064 9.467 1.00 94.00 194 TRP A O 1
ATOM 1616 N N . TRP A 1 195 ? 10.275 -2.188 7.422 1.00 90.00 195 TRP A N 1
ATOM 1617 C CA . TRP A 1 195 ? 8.920 -1.641 7.327 1.00 90.00 195 TRP A CA 1
ATOM 1618 C C . TRP A 1 195 ? 7.844 -2.730 7.362 1.00 90.00 195 TRP A C 1
ATOM 1620 O O . TRP A 1 195 ? 6.875 -2.632 8.118 1.00 90.00 195 TRP A O 1
ATOM 1630 N N . LEU A 1 196 ? 8.051 -3.797 6.586 1.00 91.56 196 LEU A N 1
ATOM 1631 C CA . LEU A 1 196 ? 7.163 -4.956 6.544 1.00 91.56 196 LEU A CA 1
ATOM 1632 C C . LEU A 1 196 ? 7.106 -5.648 7.910 1.00 91.56 196 LEU A C 1
ATOM 1634 O O . LEU A 1 196 ? 6.019 -5.940 8.407 1.00 91.56 196 LEU A O 1
ATOM 1638 N N . LEU A 1 197 ? 8.267 -5.857 8.542 1.00 94.38 197 LEU A N 1
ATOM 1639 C CA . LEU A 1 197 ? 8.363 -6.483 9.861 1.00 94.38 197 LEU A CA 1
ATOM 1640 C C . LEU A 1 197 ? 7.514 -5.731 10.891 1.00 94.38 197 LEU A C 1
ATOM 1642 O O . LEU A 1 197 ? 6.752 -6.349 11.637 1.00 94.38 197 LEU A O 1
ATOM 1646 N N . ILE A 1 198 ? 7.611 -4.399 10.914 1.00 92.62 198 ILE A N 1
ATOM 1647 C CA . ILE A 1 198 ? 6.828 -3.572 11.832 1.00 92.62 198 ILE A CA 1
ATOM 1648 C C . ILE A 1 198 ? 5.327 -3.685 11.547 1.00 92.62 198 ILE A C 1
ATOM 1650 O O . ILE A 1 198 ? 4.555 -3.872 12.490 1.00 92.62 198 ILE A O 1
ATOM 1654 N N . ARG A 1 199 ? 4.906 -3.603 10.279 1.00 92.06 199 ARG A N 1
ATOM 1655 C CA . ARG A 1 199 ? 3.488 -3.700 9.893 1.00 92.06 199 ARG A CA 1
ATOM 1656 C C . ARG A 1 199 ? 2.874 -5.043 10.283 1.00 92.06 199 ARG A C 1
ATOM 1658 O O . ARG A 1 199 ? 1.830 -5.076 10.930 1.00 92.06 199 ARG A O 1
ATOM 1665 N N . VAL A 1 200 ? 3.552 -6.141 9.953 1.00 94.56 200 VAL A N 1
ATOM 1666 C CA . VAL A 1 200 ? 3.097 -7.497 10.289 1.00 94.56 200 VAL A CA 1
ATOM 1667 C C . VAL A 1 200 ? 3.049 -7.688 11.805 1.00 94.56 200 VAL A C 1
ATOM 1669 O O . VAL A 1 200 ? 2.055 -8.188 12.329 1.00 94.56 200 VAL A O 1
ATOM 1672 N N . THR A 1 201 ? 4.069 -7.220 12.531 1.00 95.88 201 THR A N 1
ATOM 1673 C CA . THR A 1 201 ? 4.090 -7.285 14.002 1.00 95.88 201 THR A CA 1
ATOM 1674 C C . THR A 1 201 ? 2.930 -6.498 14.614 1.00 95.88 201 THR A C 1
ATOM 1676 O O . THR A 1 201 ? 2.249 -7.007 15.503 1.00 95.88 201 THR A O 1
ATOM 1679 N N . LEU A 1 202 ? 2.660 -5.282 14.126 1.00 94.75 202 LEU A N 1
ATOM 1680 C CA . LEU A 1 202 ? 1.537 -4.459 14.577 1.00 94.75 202 LEU A CA 1
ATOM 1681 C C . LEU A 1 202 ? 0.195 -5.164 14.340 1.00 94.75 202 LEU A C 1
ATOM 1683 O O . LEU A 1 202 ? -0.621 -5.242 15.257 1.00 94.75 202 LEU A O 1
ATOM 1687 N N . ALA A 1 203 ? -0.017 -5.720 13.147 1.00 93.88 203 ALA A N 1
ATOM 1688 C CA . ALA A 1 203 ? -1.239 -6.446 12.818 1.00 93.88 203 ALA A CA 1
ATOM 1689 C C . ALA A 1 203 ? -1.445 -7.668 13.727 1.00 93.88 203 ALA A C 1
ATOM 1691 O O . ALA A 1 203 ? -2.535 -7.857 14.265 1.00 93.88 203 ALA A O 1
ATOM 1692 N N . ILE A 1 204 ? -0.389 -8.452 13.975 1.00 96.31 204 ILE A N 1
ATOM 1693 C CA . ILE A 1 204 ? -0.436 -9.603 14.888 1.00 96.31 204 ILE A CA 1
ATOM 1694 C C . ILE A 1 204 ? -0.789 -9.158 16.314 1.00 96.31 204 ILE A C 1
ATOM 1696 O O . ILE A 1 204 ? -1.672 -9.748 16.937 1.00 96.31 204 ILE A O 1
ATOM 1700 N N . LEU A 1 205 ? -0.152 -8.102 16.833 1.00 95.31 205 LEU A N 1
ATOM 1701 C CA . LEU A 1 205 ? -0.450 -7.581 18.172 1.00 95.31 205 LEU A CA 1
ATOM 1702 C C . LEU A 1 205 ? -1.896 -7.077 18.286 1.00 95.31 205 LEU A C 1
ATOM 1704 O O . LEU A 1 205 ? -2.546 -7.321 19.303 1.00 95.31 205 LEU A O 1
ATOM 1708 N N . ILE A 1 206 ? -2.418 -6.421 17.246 1.00 93.69 206 ILE A N 1
ATOM 1709 C CA . ILE A 1 206 ? -3.817 -5.976 17.190 1.00 93.69 206 ILE A CA 1
ATOM 1710 C C . ILE A 1 206 ? -4.763 -7.181 17.220 1.00 93.69 206 ILE A C 1
ATOM 1712 O O . ILE A 1 206 ? -5.686 -7.202 18.033 1.00 93.69 206 ILE A O 1
ATOM 1716 N N . VAL A 1 207 ? -4.519 -8.205 16.398 1.00 95.31 207 VAL A N 1
ATOM 1717 C CA . VAL A 1 207 ? -5.330 -9.435 16.358 1.00 95.31 207 VAL A CA 1
ATOM 1718 C C . VAL A 1 207 ? -5.357 -10.121 17.725 1.00 95.31 207 VAL A C 1
ATOM 1720 O O . VAL A 1 207 ? -6.434 -10.382 18.265 1.00 95.31 207 VAL A O 1
ATOM 1723 N N . LEU A 1 208 ? -4.184 -10.343 18.327 1.00 96.19 208 LEU A N 1
ATOM 1724 C CA . LEU A 1 208 ? -4.062 -10.971 19.645 1.00 96.19 208 LEU A CA 1
ATOM 1725 C C . LEU A 1 208 ? -4.773 -10.158 20.735 1.00 96.19 208 LEU A C 1
ATOM 1727 O O . LEU A 1 208 ? -5.351 -10.728 21.668 1.00 96.19 208 LEU A O 1
ATOM 1731 N N . ARG A 1 209 ? -4.744 -8.824 20.626 1.00 94.19 209 ARG A N 1
ATOM 1732 C CA . ARG A 1 209 ? -5.433 -7.932 21.558 1.00 94.19 209 ARG A CA 1
ATOM 1733 C C . ARG A 1 209 ? -6.949 -7.993 21.400 1.00 94.19 209 ARG A C 1
ATOM 1735 O O . ARG A 1 209 ? -7.646 -8.053 22.413 1.00 94.19 209 ARG A O 1
ATOM 1742 N N . ILE A 1 210 ? -7.460 -7.975 20.169 1.00 90.50 210 ILE A N 1
ATOM 1743 C CA . ILE A 1 210 ? -8.903 -8.036 19.886 1.00 90.50 210 ILE A CA 1
ATOM 1744 C C . ILE A 1 210 ? -9.494 -9.352 20.402 1.00 90.50 210 ILE A C 1
ATOM 1746 O O . ILE A 1 210 ? -10.548 -9.337 21.040 1.00 90.50 210 ILE A O 1
ATOM 1750 N N . ASP A 1 211 ? -8.785 -10.466 20.213 1.00 94.94 211 ASP A N 1
ATOM 1751 C CA . ASP A 1 211 ? -9.203 -11.783 20.709 1.00 94.94 211 ASP A CA 1
ATOM 1752 C C . ASP A 1 211 ? -8.969 -11.970 22.222 1.00 94.94 211 ASP A C 1
ATOM 1754 O O . ASP A 1 211 ? -9.234 -13.041 22.766 1.00 94.94 211 ASP A O 1
ATOM 1758 N N . LYS A 1 212 ? -8.517 -10.925 22.933 1.00 94.94 212 LYS A N 1
ATOM 1759 C CA . LYS A 1 212 ? -8.249 -10.918 24.384 1.00 94.94 212 LYS A CA 1
ATOM 1760 C C . LYS A 1 212 ? -7.259 -11.996 24.846 1.00 94.94 212 LYS A C 1
ATOM 1762 O O . LYS A 1 212 ? -7.226 -12.319 26.031 1.00 94.94 212 LYS A O 1
ATOM 1767 N N . VAL A 1 213 ? -6.424 -12.510 23.941 1.00 96.88 213 VAL A N 1
ATOM 1768 C CA . VAL A 1 213 ? -5.354 -13.469 24.269 1.00 96.88 213 VAL A CA 1
ATOM 1769 C C . VAL A 1 213 ? -4.284 -12.786 25.124 1.00 96.88 213 VAL A C 1
ATOM 1771 O O . VAL A 1 213 ? -3.749 -13.379 26.056 1.00 96.88 213 VAL A O 1
ATOM 1774 N N . ILE A 1 214 ? -4.014 -11.507 24.842 1.00 96.25 214 ILE A N 1
ATOM 1775 C CA . ILE A 1 214 ? -3.089 -10.657 25.599 1.00 96.25 214 ILE A CA 1
ATOM 1776 C C . ILE A 1 214 ? -3.833 -9.538 26.340 1.00 96.25 214 ILE A C 1
ATOM 1778 O O . ILE A 1 214 ? -4.577 -8.739 25.763 1.00 96.25 214 ILE A O 1
ATOM 1782 N N . THR A 1 215 ? -3.585 -9.425 27.646 1.00 96.75 215 THR A N 1
ATOM 1783 C CA . THR A 1 215 ? -4.173 -8.392 28.519 1.00 96.75 215 THR A CA 1
ATOM 1784 C C . THR A 1 215 ? -3.411 -7.059 28.503 1.00 96.75 215 THR A C 1
ATOM 1786 O O . THR A 1 215 ? -3.842 -6.116 29.161 1.00 96.75 215 THR A O 1
ATOM 1789 N N . LEU A 1 216 ? -2.356 -6.936 27.687 1.00 95.44 216 LEU A N 1
ATOM 1790 C CA . LEU A 1 216 ? -1.500 -5.747 27.549 1.00 95.44 216 LEU A CA 1
ATOM 1791 C C . LEU A 1 216 ? -2.275 -4.449 27.254 1.00 95.44 216 LEU A C 1
ATOM 1793 O O . LEU A 1 216 ? -3.313 -4.460 26.595 1.00 95.44 216 LEU A O 1
ATOM 1797 N N . SER A 1 217 ? -1.759 -3.308 27.715 1.00 95.56 217 SER A N 1
ATOM 1798 C CA . SER A 1 217 ? -2.351 -1.998 27.419 1.00 95.56 217 SER A CA 1
ATOM 1799 C C . SER A 1 217 ? -2.256 -1.662 25.924 1.00 95.56 217 SER A C 1
ATOM 1801 O O . SER A 1 217 ? -1.327 -2.088 25.235 1.00 95.56 217 SER A O 1
ATOM 1803 N N . TRP A 1 218 ? -3.196 -0.856 25.412 1.00 89.50 218 TRP A N 1
ATOM 1804 C CA . TRP A 1 218 ? -3.180 -0.414 24.009 1.00 89.50 218 TRP A CA 1
ATOM 1805 C C . TRP A 1 218 ? -1.880 0.310 23.630 1.00 89.50 218 TRP A C 1
ATOM 1807 O O . TRP A 1 218 ? -1.415 0.161 22.507 1.00 89.50 218 TRP A O 1
ATOM 1817 N N . GLY A 1 219 ? -1.236 1.007 24.573 1.00 90.25 219 GLY A N 1
ATOM 1818 C CA . GLY A 1 219 ? 0.069 1.633 24.337 1.00 90.25 219 GLY A CA 1
ATOM 1819 C C . GLY A 1 219 ? 1.162 0.629 23.948 1.00 90.25 219 GLY A C 1
ATOM 1820 O O . GLY A 1 219 ? 1.957 0.911 23.061 1.00 90.25 219 GLY A O 1
ATOM 1821 N N . ILE A 1 220 ? 1.174 -0.571 24.541 1.00 94.75 220 ILE A N 1
ATOM 1822 C CA . ILE A 1 220 ? 2.145 -1.617 24.171 1.00 94.75 220 ILE A CA 1
ATOM 1823 C C . ILE A 1 220 ? 1.796 -2.217 22.803 1.00 94.75 220 ILE A C 1
ATOM 1825 O O . ILE A 1 220 ? 2.689 -2.503 22.011 1.00 94.75 220 ILE A O 1
ATOM 1829 N N . VAL A 1 221 ? 0.506 -2.363 22.488 1.00 92.88 221 VAL A N 1
ATOM 1830 C CA . VAL A 1 221 ? 0.051 -2.855 21.173 1.00 92.88 221 VAL A CA 1
ATOM 1831 C C . VAL A 1 221 ? 0.513 -1.923 20.046 1.00 92.88 221 VAL A C 1
ATOM 1833 O O . VAL A 1 221 ? 0.942 -2.398 18.999 1.00 92.88 221 VAL A O 1
ATOM 1836 N N . PHE A 1 222 ? 0.507 -0.607 20.281 1.00 91.31 222 PHE A N 1
ATOM 1837 C CA . PHE A 1 222 ? 0.996 0.401 19.333 1.00 91.31 222 PHE A CA 1
ATOM 1838 C C . PHE A 1 222 ? 2.511 0.664 19.406 1.00 91.31 222 PHE A C 1
ATOM 1840 O O . PHE A 1 222 ? 3.009 1.550 18.710 1.00 91.31 222 PHE A O 1
ATOM 1847 N N . LEU A 1 223 ? 3.276 -0.126 20.168 1.00 93.75 223 LEU A N 1
ATOM 1848 C CA . LEU A 1 223 ? 4.734 0.008 20.249 1.00 93.75 223 LEU A CA 1
ATOM 1849 C C . LEU A 1 223 ? 5.433 0.007 18.873 1.00 93.75 223 LEU A C 1
ATOM 1851 O O . LEU A 1 223 ? 6.283 0.875 18.661 1.00 93.75 223 LEU A O 1
ATOM 1855 N N . PRO A 1 224 ? 5.086 -0.876 17.910 1.00 92.75 224 PRO A N 1
ATOM 1856 C CA . PRO A 1 224 ? 5.738 -0.863 16.601 1.00 92.75 224 PRO A CA 1
ATOM 1857 C C . PRO A 1 224 ? 5.513 0.456 15.842 1.00 92.75 224 PRO A C 1
ATOM 1859 O O . PRO A 1 224 ? 6.416 0.946 15.165 1.00 92.75 224 PRO A O 1
ATOM 1862 N N . LEU A 1 225 ? 4.343 1.079 16.014 1.00 87.19 225 LEU A N 1
ATOM 1863 C CA . LEU A 1 225 ? 4.033 2.384 15.430 1.00 87.19 225 LEU A CA 1
ATOM 1864 C C . LEU A 1 225 ? 4.882 3.498 16.065 1.00 87.19 225 LEU A C 1
ATOM 1866 O O . LEU A 1 225 ? 5.409 4.357 15.357 1.00 87.19 225 LEU A O 1
ATOM 1870 N N . TYR A 1 226 ? 5.081 3.463 17.386 1.00 88.44 226 TYR A N 1
ATOM 1871 C CA . TYR A 1 226 ? 5.956 4.419 18.069 1.00 88.44 226 TYR A CA 1
ATOM 1872 C C . TYR A 1 226 ? 7.419 4.292 17.632 1.00 88.44 226 TYR A C 1
ATOM 1874 O O . TYR A 1 226 ? 8.092 5.310 17.484 1.00 88.44 226 TYR A O 1
ATOM 1882 N N . LEU A 1 227 ? 7.904 3.074 17.361 1.00 90.38 227 LEU A N 1
ATOM 1883 C CA . LEU A 1 227 ? 9.259 2.856 16.837 1.00 90.38 227 LEU A CA 1
ATOM 1884 C C . LEU A 1 227 ? 9.460 3.504 15.461 1.00 90.38 227 LEU A C 1
ATOM 1886 O O . LEU A 1 227 ? 10.529 4.062 15.204 1.00 90.38 227 LEU A O 1
ATOM 1890 N N . ILE A 1 228 ? 8.439 3.480 14.598 1.00 88.69 228 ILE A N 1
ATOM 1891 C CA . ILE A 1 228 ? 8.466 4.195 13.314 1.00 88.69 228 ILE A CA 1
ATOM 1892 C C . ILE A 1 228 ? 8.590 5.700 13.551 1.00 88.69 228 ILE A C 1
ATOM 1894 O O . ILE A 1 228 ? 9.505 6.332 13.020 1.00 88.69 228 ILE A O 1
ATOM 1898 N N . GLY A 1 229 ? 7.694 6.263 14.367 1.00 83.69 229 GLY A N 1
ATOM 1899 C CA . GLY A 1 229 ? 7.694 7.695 14.671 1.00 83.69 229 GLY A CA 1
ATOM 1900 C C . GLY A 1 229 ? 9.025 8.157 15.265 1.00 83.69 229 GLY A C 1
ATOM 1901 O O . GLY A 1 229 ? 9.577 9.168 14.835 1.00 83.69 229 GLY A O 1
ATOM 1902 N N . LEU A 1 230 ? 9.591 7.368 16.182 1.00 88.62 230 LEU A N 1
ATOM 1903 C CA . LEU A 1 230 ? 10.890 7.637 16.789 1.00 88.62 230 LEU A CA 1
ATOM 1904 C C . LEU A 1 230 ? 12.027 7.605 15.760 1.00 88.62 230 LEU A C 1
ATOM 1906 O O . LEU A 1 230 ? 12.858 8.509 15.755 1.00 88.62 230 LEU A O 1
ATOM 1910 N N . ARG A 1 231 ? 12.068 6.603 14.872 1.00 88.50 231 ARG A N 1
ATOM 1911 C CA . ARG A 1 231 ? 13.097 6.512 13.822 1.00 88.50 231 ARG A CA 1
ATOM 1912 C C . ARG A 1 231 ? 13.075 7.742 12.914 1.00 88.50 231 ARG A C 1
ATOM 1914 O O . ARG A 1 231 ? 14.134 8.309 12.655 1.00 88.50 231 ARG A O 1
ATOM 1921 N N . TYR A 1 232 ? 11.897 8.163 12.454 1.00 86.44 232 TYR A N 1
ATOM 1922 C CA . TYR A 1 232 ? 11.774 9.358 11.614 1.00 86.44 232 TYR A CA 1
ATOM 1923 C C . TYR A 1 232 ? 12.120 10.635 12.375 1.00 86.44 232 TYR A C 1
ATOM 1925 O O . TYR A 1 232 ? 12.836 11.475 11.840 1.00 86.44 232 TYR A O 1
ATOM 1933 N N . ALA A 1 233 ? 11.690 10.762 13.632 1.00 84.56 233 ALA A N 1
ATOM 1934 C CA . ALA A 1 233 ? 12.060 11.897 14.468 1.00 84.56 233 ALA A CA 1
ATOM 1935 C C . ALA A 1 233 ? 13.585 11.996 14.637 1.00 84.56 233 ALA A C 1
ATOM 1937 O O . ALA A 1 233 ? 14.149 13.070 14.461 1.00 84.56 233 ALA A O 1
ATOM 1938 N N . LEU A 1 234 ? 14.266 10.877 14.907 1.00 89.94 234 LEU A N 1
ATOM 1939 C CA . LEU A 1 234 ? 15.727 10.834 15.010 1.00 89.94 234 LEU A CA 1
ATOM 1940 C C . LEU A 1 234 ? 16.416 11.166 13.684 1.00 89.94 234 LEU A C 1
ATOM 1942 O O . LEU A 1 234 ? 17.414 11.882 13.689 1.00 89.94 234 LEU A O 1
ATOM 1946 N N . TRP A 1 235 ? 15.891 10.675 12.560 1.00 88.25 235 TRP A N 1
ATOM 1947 C CA . TRP A 1 235 ? 16.431 10.979 11.234 1.00 88.25 235 TRP A CA 1
ATOM 1948 C C . TRP A 1 235 ? 16.310 12.471 10.898 1.00 88.25 235 TRP A C 1
ATOM 1950 O O . TRP A 1 235 ? 17.297 13.083 10.497 1.00 88.25 235 TRP A O 1
ATOM 1960 N N . ILE A 1 236 ? 15.148 13.078 11.159 1.00 83.25 236 ILE A N 1
ATOM 1961 C CA . ILE A 1 236 ? 14.931 14.523 10.991 1.00 83.25 236 ILE A CA 1
ATOM 1962 C C . ILE A 1 236 ? 15.869 15.307 11.914 1.00 83.25 236 ILE A C 1
ATOM 1964 O O . ILE A 1 236 ? 16.571 16.200 11.454 1.00 83.25 236 ILE A O 1
ATOM 1968 N N . LEU A 1 237 ? 15.947 14.949 13.201 1.00 86.81 237 LEU A N 1
ATOM 1969 C CA . LEU A 1 237 ? 16.849 15.604 14.157 1.00 86.81 237 LEU A CA 1
ATOM 1970 C C . LEU A 1 237 ? 18.316 15.522 13.719 1.00 86.81 237 LEU A C 1
ATOM 1972 O O . LEU A 1 237 ? 19.066 16.483 13.895 1.00 86.81 237 LEU A O 1
ATOM 1976 N N . TRP A 1 238 ? 18.728 14.391 13.143 1.00 91.50 238 TRP A N 1
ATOM 1977 C CA . TRP A 1 238 ? 20.072 14.218 12.604 1.00 91.50 238 TRP A CA 1
ATOM 1978 C C . TRP A 1 238 ? 20.326 15.154 11.422 1.00 91.50 238 TRP A C 1
ATOM 1980 O O . TRP A 1 238 ? 21.358 15.824 11.396 1.00 91.50 238 TRP A O 1
ATOM 1990 N N . GLN A 1 239 ? 19.393 15.236 10.471 1.00 88.00 239 GLN A N 1
ATOM 1991 C CA . GLN A 1 239 ? 19.504 16.159 9.338 1.00 88.00 239 GLN A CA 1
ATOM 1992 C C . GLN A 1 239 ? 19.558 17.616 9.801 1.00 88.00 239 GLN A C 1
ATOM 1994 O O . GLN A 1 239 ? 20.484 18.335 9.439 1.00 88.00 239 GLN A O 1
ATOM 1999 N N . CYS A 1 240 ? 18.670 18.019 10.714 1.00 83.94 240 CYS A N 1
ATOM 2000 C CA . CYS A 1 240 ? 18.682 19.367 11.283 1.00 83.94 240 CYS A CA 1
ATOM 2001 C C . CYS A 1 240 ? 20.019 19.712 11.955 1.00 83.94 240 CYS A C 1
ATOM 2003 O O . CYS A 1 240 ? 20.468 20.856 11.897 1.00 83.94 240 CYS A O 1
ATOM 2005 N N . ARG A 1 241 ? 20.665 18.733 12.603 1.00 89.69 241 ARG A N 1
ATOM 2006 C CA . ARG A 1 241 ? 21.977 18.931 13.230 1.00 89.69 241 ARG A CA 1
ATOM 2007 C C . ARG A 1 241 ? 23.089 19.128 12.199 1.00 89.69 241 ARG A C 1
ATOM 2009 O O . ARG A 1 241 ? 24.005 19.899 12.468 1.00 89.69 241 ARG A O 1
ATOM 2016 N N . LEU A 1 242 ? 23.030 18.427 11.068 1.00 90.12 242 LEU A N 1
ATOM 2017 C CA . LEU A 1 242 ? 24.022 18.552 9.997 1.00 90.12 242 LEU A CA 1
ATOM 2018 C C . LEU A 1 242 ? 23.918 19.893 9.270 1.00 90.12 242 LEU A C 1
ATOM 2020 O O . LEU A 1 242 ? 24.947 20.482 8.953 1.00 90.12 242 LEU A O 1
ATOM 2024 N N . ASP A 1 243 ? 22.702 20.398 9.072 1.00 88.88 243 ASP A N 1
ATOM 2025 C CA . ASP A 1 243 ? 22.482 21.625 8.301 1.00 88.88 243 ASP A CA 1
ATOM 2026 C C . ASP A 1 243 ? 22.874 22.903 9.061 1.00 88.88 243 ASP A C 1
ATOM 2028 O O . ASP A 1 243 ? 22.889 23.988 8.483 1.00 88.88 243 ASP A O 1
ATOM 2032 N N . GLY A 1 244 ? 23.175 22.811 10.364 1.00 86.81 244 GLY A N 1
ATOM 2033 C CA . GLY A 1 244 ? 23.617 23.945 11.187 1.00 86.81 244 GLY A CA 1
ATOM 2034 C C . GLY A 1 244 ? 22.607 25.098 11.292 1.00 86.81 244 GLY A C 1
ATOM 2035 O O . GLY A 1 244 ? 22.906 26.128 11.895 1.00 86.81 244 GLY A O 1
ATOM 2036 N N . ASN A 1 245 ? 21.410 24.943 10.724 1.00 81.56 245 ASN A N 1
ATOM 2037 C CA . ASN A 1 245 ? 20.411 25.990 10.623 1.00 81.56 245 ASN A CA 1
ATOM 2038 C C . ASN A 1 245 ? 19.434 25.894 11.801 1.00 81.56 245 ASN A C 1
ATOM 2040 O O . ASN A 1 245 ? 18.565 25.026 11.858 1.00 81.56 245 ASN A O 1
ATOM 2044 N N . THR A 1 246 ? 19.571 26.807 12.759 1.00 75.38 246 THR A N 1
ATOM 2045 C CA . THR A 1 246 ? 18.760 26.861 13.987 1.00 75.38 246 THR A CA 1
ATOM 2046 C C . THR A 1 246 ? 17.354 27.438 13.772 1.00 75.38 246 THR A C 1
ATOM 2048 O O . THR A 1 246 ? 16.563 27.499 14.711 1.00 75.38 246 THR A O 1
ATOM 2051 N N . GLY A 1 247 ? 17.006 27.836 12.544 1.00 76.19 247 GLY A N 1
ATOM 2052 C CA . GLY A 1 247 ? 15.745 28.502 12.203 1.00 76.19 247 GLY A CA 1
ATOM 2053 C C . GLY A 1 247 ? 14.584 27.593 11.783 1.00 76.19 247 GLY A C 1
ATOM 2054 O O . GLY A 1 247 ? 13.687 28.059 11.077 1.00 76.19 247 GLY A O 1
ATOM 2055 N N . ILE A 1 248 ? 14.573 26.306 12.143 1.00 65.19 248 ILE A N 1
ATOM 2056 C CA . ILE A 1 248 ? 13.536 25.382 11.656 1.00 65.19 248 ILE A CA 1
ATOM 2057 C C . ILE A 1 248 ? 12.253 25.545 12.477 1.00 65.19 248 ILE A C 1
ATOM 2059 O O . ILE A 1 248 ? 12.185 25.228 13.664 1.00 65.19 248 ILE A O 1
ATOM 2063 N N . LYS A 1 249 ? 11.202 26.044 11.819 1.00 71.94 249 LYS A N 1
ATOM 2064 C CA . LYS A 1 249 ? 9.864 26.200 12.402 1.00 71.94 249 LYS A CA 1
ATOM 2065 C C . LYS A 1 249 ? 9.272 24.828 12.728 1.00 71.94 249 LYS A C 1
ATOM 2067 O O . LYS A 1 249 ? 9.306 23.927 11.895 1.00 71.94 249 LYS A O 1
ATOM 2072 N N . LEU A 1 250 ? 8.636 24.705 13.897 1.00 58.16 250 LEU A N 1
ATOM 2073 C CA . LEU A 1 250 ? 7.944 23.490 14.362 1.00 58.16 250 LEU A CA 1
ATOM 2074 C C . LEU A 1 250 ? 6.931 22.943 13.332 1.00 58.16 250 LEU A C 1
ATOM 2076 O O . LEU A 1 250 ? 6.719 21.735 13.238 1.00 58.16 250 LEU A O 1
ATOM 2080 N N . SER A 1 251 ? 6.352 23.825 12.508 1.00 61.78 251 SER A N 1
ATOM 2081 C CA . SER A 1 251 ? 5.484 23.459 11.383 1.00 61.78 251 SER A CA 1
ATOM 2082 C C . SER A 1 251 ? 6.177 22.528 10.382 1.00 61.78 251 SER A C 1
ATOM 2084 O O . SER A 1 251 ? 5.547 21.607 9.883 1.00 61.78 251 SER A O 1
ATOM 2086 N N . SER A 1 252 ? 7.480 22.693 10.149 1.00 61.22 252 SER A N 1
ATOM 2087 C CA . SER A 1 252 ? 8.261 21.847 9.239 1.00 61.22 252 SER A CA 1
ATOM 2088 C C . SER A 1 252 ? 8.489 20.426 9.768 1.00 61.22 252 SER A C 1
ATOM 2090 O O . SER A 1 252 ? 8.874 19.559 8.996 1.00 61.22 252 SER A O 1
ATOM 2092 N N . ILE A 1 253 ? 8.247 20.180 11.063 1.00 62.97 253 ILE A N 1
ATOM 2093 C CA . ILE A 1 253 ? 8.363 18.861 11.710 1.00 62.97 253 ILE A CA 1
ATOM 2094 C C . ILE A 1 253 ? 6.984 18.199 11.820 1.00 62.97 253 ILE A C 1
ATOM 2096 O O . ILE A 1 253 ? 6.834 17.006 11.560 1.00 62.97 253 ILE A O 1
ATOM 2100 N N . LEU A 1 254 ? 5.955 18.978 12.161 1.00 59.12 254 LEU A N 1
ATOM 2101 C CA . LEU A 1 254 ? 4.579 18.490 12.281 1.00 59.12 254 LEU A CA 1
ATOM 2102 C C . LEU A 1 254 ? 3.969 18.115 10.931 1.00 59.12 254 LEU A C 1
ATOM 2104 O O . LEU A 1 254 ? 3.211 17.153 10.870 1.00 59.12 254 LEU A O 1
ATOM 2108 N N . ILE A 1 255 ? 4.322 18.827 9.858 1.00 61.94 255 ILE A N 1
ATOM 2109 C CA . ILE A 1 255 ? 3.817 18.554 8.509 1.00 61.94 255 ILE A CA 1
ATOM 2110 C C . ILE A 1 255 ? 4.258 17.161 8.027 1.00 61.94 255 ILE A C 1
ATOM 2112 O O . ILE A 1 255 ? 3.375 16.377 7.703 1.00 61.94 255 ILE A O 1
ATOM 2116 N N . PRO A 1 256 ? 5.546 16.764 8.064 1.00 52.91 256 PRO A N 1
ATOM 2117 C CA . PRO A 1 256 ? 5.955 15.396 7.757 1.00 52.91 256 PRO A CA 1
ATOM 2118 C C . PRO A 1 256 ? 5.323 14.360 8.675 1.00 52.91 256 PRO A C 1
ATOM 2120 O O . PRO A 1 256 ? 4.985 13.291 8.205 1.00 52.91 256 PRO A O 1
ATOM 2123 N N . VAL A 1 257 ? 5.118 14.643 9.963 1.00 54.78 257 VAL A N 1
ATOM 2124 C CA . VAL A 1 257 ? 4.489 13.675 10.878 1.00 54.78 257 VAL A CA 1
ATOM 2125 C C . VAL A 1 257 ? 3.011 13.478 10.548 1.00 54.78 257 VAL A C 1
ATOM 2127 O O . VAL A 1 257 ? 2.557 12.341 10.502 1.00 54.78 257 VAL A O 1
ATOM 2130 N N . PHE A 1 258 ? 2.268 14.549 10.260 1.00 53.31 258 PHE A N 1
ATOM 2131 C CA . PHE A 1 258 ? 0.872 14.468 9.826 1.00 53.31 258 PHE A CA 1
ATOM 2132 C C . PHE A 1 258 ? 0.739 13.885 8.424 1.00 53.31 258 PHE A C 1
ATOM 2134 O O . PHE A 1 258 ? -0.180 13.111 8.185 1.00 53.31 258 PHE A O 1
ATOM 2141 N N . ILE A 1 259 ? 1.655 14.213 7.514 1.00 56.19 259 ILE A N 1
ATOM 2142 C CA . ILE A 1 259 ? 1.723 13.648 6.166 1.00 56.19 259 ILE A CA 1
ATOM 2143 C C . ILE A 1 259 ? 2.109 12.178 6.240 1.00 56.19 259 ILE A C 1
ATOM 2145 O O . ILE A 1 259 ? 1.484 11.389 5.560 1.00 56.19 259 ILE A O 1
ATOM 2149 N N . VAL A 1 260 ? 3.054 11.774 7.088 1.00 55.56 260 VAL A N 1
ATOM 2150 C CA . VAL A 1 260 ? 3.424 10.371 7.291 1.00 55.56 260 VAL A CA 1
ATOM 2151 C C . VAL A 1 260 ? 2.309 9.637 8.006 1.00 55.56 260 VAL A C 1
ATOM 2153 O O . VAL A 1 260 ? 2.038 8.530 7.605 1.00 55.56 260 VAL A O 1
ATOM 2156 N N . LEU A 1 261 ? 1.595 10.209 8.976 1.00 56.50 261 LEU A N 1
ATOM 2157 C CA . LEU A 1 261 ? 0.402 9.577 9.560 1.00 56.50 261 LEU A CA 1
ATOM 2158 C C . LEU A 1 261 ? -0.723 9.450 8.531 1.00 56.50 261 LEU A C 1
ATOM 2160 O O . LEU A 1 261 ? -1.318 8.386 8.413 1.00 56.50 261 LEU A O 1
ATOM 2164 N N . SER A 1 262 ? -0.967 10.491 7.740 1.00 57.84 262 SER A N 1
ATOM 2165 C CA . SER A 1 262 ? -1.991 10.491 6.693 1.00 57.84 262 SER A CA 1
ATOM 2166 C C . SER A 1 262 ? -1.617 9.560 5.540 1.00 57.84 262 SER A C 1
ATOM 2168 O O . SER A 1 262 ? -2.479 8.841 5.063 1.00 57.84 262 SER A O 1
ATOM 2170 N N . LEU A 1 263 ? -0.344 9.487 5.140 1.00 53.09 263 LEU A N 1
ATOM 2171 C CA . LEU A 1 263 ? 0.219 8.524 4.184 1.00 53.09 263 LEU A CA 1
ATOM 2172 C C . LEU A 1 263 ? 0.358 7.138 4.806 1.00 53.09 263 LEU A C 1
ATOM 2174 O O . LEU A 1 263 ? 0.305 6.156 4.095 1.00 53.09 263 LEU A O 1
ATOM 2178 N N . PHE A 1 264 ? 0.511 6.987 6.114 1.00 56.84 264 PHE A N 1
ATOM 2179 C CA . PHE A 1 264 ? 0.507 5.670 6.736 1.00 56.84 264 PHE A CA 1
ATOM 2180 C C . PHE A 1 264 ? -0.921 5.144 6.678 1.00 56.84 264 PHE A C 1
ATOM 2182 O O . PHE A 1 264 ? -1.138 4.057 6.168 1.00 56.84 264 PHE A O 1
ATOM 2189 N N . PHE A 1 265 ? -1.918 5.948 7.046 1.00 56.22 265 PHE A N 1
ATOM 2190 C CA . PHE A 1 265 ? -3.325 5.577 6.909 1.00 56.22 265 PHE A CA 1
ATOM 2191 C C . PHE A 1 265 ? -3.797 5.459 5.444 1.00 56.22 265 PHE A C 1
ATOM 2193 O O . PHE A 1 265 ? -4.596 4.580 5.147 1.00 56.22 265 PHE A O 1
ATOM 2200 N N . CYS A 1 266 ? -3.272 6.264 4.514 1.00 45.09 266 CYS A N 1
ATOM 2201 C CA . CYS A 1 266 ? -3.657 6.254 3.093 1.00 45.09 266 CYS A CA 1
ATOM 2202 C C . CYS A 1 266 ? -2.837 5.252 2.245 1.00 45.09 266 CYS A C 1
ATOM 2204 O O . CYS A 1 266 ? -3.363 4.575 1.362 1.00 45.09 266 CYS A O 1
ATOM 2206 N N . CYS A 1 267 ? -1.545 5.081 2.530 1.00 45.16 267 CYS A N 1
ATOM 2207 C CA . CYS A 1 267 ? -0.595 4.284 1.740 1.00 45.16 267 CYS A CA 1
ATOM 2208 C C . CYS A 1 267 ? -0.168 2.953 2.366 1.00 45.16 267 CYS A C 1
ATOM 2210 O O . CYS A 1 267 ? 0.342 2.114 1.625 1.00 45.16 267 CYS A O 1
ATOM 2212 N N . THR A 1 268 ? -0.421 2.678 3.656 1.00 50.28 268 THR A N 1
ATOM 2213 C CA . THR A 1 268 ? -0.444 1.264 4.099 1.00 50.28 268 THR A CA 1
ATOM 2214 C C . THR A 1 268 ? -1.664 0.522 3.546 1.00 50.28 268 THR A C 1
ATOM 2216 O O . THR A 1 268 ? -1.616 -0.702 3.427 1.00 50.28 268 THR A O 1
ATOM 2219 N N . GLY A 1 269 ? -2.690 1.278 3.129 1.00 49.06 269 GLY A N 1
ATOM 2220 C CA . GLY A 1 269 ? -3.897 0.821 2.453 1.00 49.06 269 GLY A CA 1
ATOM 2221 C C . GLY A 1 269 ? -3.735 0.636 0.947 1.00 49.06 269 GLY A C 1
ATOM 2222 O O . GLY A 1 269 ? -3.782 -0.508 0.532 1.00 49.06 269 GLY A O 1
ATOM 2223 N N . CYS A 1 270 ? -3.557 1.694 0.130 1.00 46.62 270 CYS A N 1
ATOM 2224 C CA . CYS A 1 270 ? -4.009 1.633 -1.279 1.00 46.62 270 CYS A CA 1
ATOM 2225 C C . CYS A 1 270 ? -3.021 2.053 -2.398 1.00 46.62 270 CYS A C 1
ATOM 2227 O O . CYS A 1 270 ? -3.191 1.591 -3.521 1.00 46.62 270 CYS A O 1
ATOM 2229 N N . CYS A 1 271 ? -2.006 2.901 -2.162 1.00 43.75 271 CYS A N 1
ATOM 2230 C CA . CYS A 1 271 ? -1.372 3.647 -3.280 1.00 43.75 271 CYS A CA 1
ATOM 2231 C C . CYS A 1 271 ? 0.119 3.360 -3.548 1.00 43.75 271 CYS A C 1
ATOM 2233 O O . CYS A 1 271 ? 0.590 3.543 -4.668 1.00 43.75 271 CYS A O 1
ATOM 2235 N N . LEU A 1 272 ? 0.886 2.920 -2.546 1.00 48.84 272 LEU A N 1
ATOM 2236 C CA . LEU A 1 272 ? 2.352 2.826 -2.652 1.00 48.84 272 LEU A CA 1
ATOM 2237 C C . LEU A 1 272 ? 2.848 1.669 -3.547 1.00 48.84 272 LEU A C 1
ATOM 2239 O O . LEU A 1 272 ? 3.748 1.907 -4.353 1.00 48.84 272 LEU A O 1
ATOM 2243 N N . PRO A 1 273 ? 2.245 0.460 -3.502 1.00 53.62 273 PRO A N 1
ATOM 2244 C CA . PRO A 1 273 ? 2.625 -0.626 -4.407 1.00 53.62 273 PRO A CA 1
ATOM 2245 C C . PRO A 1 273 ? 2.355 -0.286 -5.877 1.00 53.62 273 PRO A C 1
ATOM 2247 O O . PRO A 1 273 ? 3.118 -0.688 -6.744 1.00 53.62 273 PRO A O 1
ATOM 2250 N N . LEU A 1 274 ? 1.304 0.489 -6.169 1.00 50.41 274 LEU A N 1
ATOM 2251 C CA . LEU A 1 274 ? 0.928 0.853 -7.539 1.00 50.41 274 LEU A CA 1
ATOM 2252 C C . LEU A 1 274 ? 1.875 1.881 -8.162 1.00 50.41 274 LEU A C 1
ATOM 2254 O O . LEU A 1 274 ? 2.194 1.775 -9.342 1.00 50.41 274 LEU A O 1
ATOM 2258 N N . ILE A 1 275 ? 2.365 2.834 -7.367 1.00 53.47 275 ILE A N 1
ATOM 2259 C CA . ILE A 1 275 ? 3.353 3.818 -7.826 1.00 53.47 275 ILE A CA 1
ATOM 2260 C C . ILE A 1 275 ? 4.725 3.150 -8.011 1.00 53.47 275 ILE A C 1
ATOM 2262 O O . ILE A 1 275 ? 5.367 3.357 -9.039 1.00 53.47 275 ILE A O 1
ATOM 2266 N N . PHE A 1 276 ? 5.147 2.277 -7.088 1.00 50.09 276 PHE A N 1
ATOM 2267 C CA . PHE A 1 276 ? 6.401 1.524 -7.243 1.00 50.09 276 PHE A CA 1
ATOM 2268 C C . PHE A 1 276 ? 6.358 0.513 -8.402 1.00 50.09 276 PHE A C 1
ATOM 2270 O O . PHE A 1 276 ? 7.358 0.332 -9.088 1.00 50.09 276 PHE A O 1
ATOM 2277 N N . LEU A 1 277 ? 5.203 -0.102 -8.687 1.00 49.28 277 LEU A N 1
ATOM 2278 C CA . LEU A 1 277 ? 5.024 -0.971 -9.861 1.00 49.28 277 LEU A CA 1
ATOM 2279 C C . LEU A 1 277 ? 5.015 -0.214 -11.199 1.00 49.28 277 LEU A C 1
ATOM 2281 O O . LEU A 1 277 ? 5.166 -0.848 -12.244 1.00 49.28 277 LEU A O 1
ATOM 2285 N N . ASN A 1 278 ? 4.811 1.106 -11.191 1.00 50.59 278 ASN A N 1
ATOM 2286 C CA . ASN A 1 278 ? 5.023 1.929 -12.379 1.00 50.59 278 ASN A CA 1
ATOM 2287 C C . ASN A 1 278 ? 6.509 2.274 -12.548 1.00 50.59 278 ASN A C 1
ATOM 2289 O O . ASN A 1 278 ? 7.006 2.128 -13.652 1.00 50.59 278 ASN A O 1
ATOM 2293 N N . GLY A 1 279 ? 7.227 2.628 -11.474 1.00 44.34 279 GLY A N 1
ATOM 2294 C CA . GLY A 1 279 ? 8.642 3.026 -11.570 1.00 44.34 279 GLY A CA 1
ATOM 2295 C C . GLY A 1 279 ? 9.634 1.882 -11.830 1.00 44.34 279 GLY A C 1
ATOM 2296 O O . GLY A 1 279 ? 10.602 2.064 -12.554 1.00 44.34 279 GLY A O 1
ATOM 2297 N N . ILE A 1 280 ? 9.395 0.676 -11.296 1.00 46.41 280 ILE A N 1
ATOM 2298 C CA . ILE A 1 280 ? 10.339 -0.454 -11.453 1.00 46.41 280 ILE A CA 1
ATOM 2299 C C . ILE A 1 280 ? 10.408 -0.966 -12.906 1.00 46.41 280 ILE A C 1
ATOM 2301 O O . ILE A 1 280 ? 11.394 -1.598 -13.279 1.00 46.41 280 ILE A O 1
ATOM 2305 N N . GLY A 1 281 ? 9.374 -0.727 -13.722 1.00 46.97 281 GLY A N 1
ATOM 2306 C CA . GLY A 1 281 ? 9.356 -1.152 -15.125 1.00 46.97 281 GLY A CA 1
ATOM 2307 C C . GLY A 1 281 ? 10.406 -0.432 -15.968 1.00 4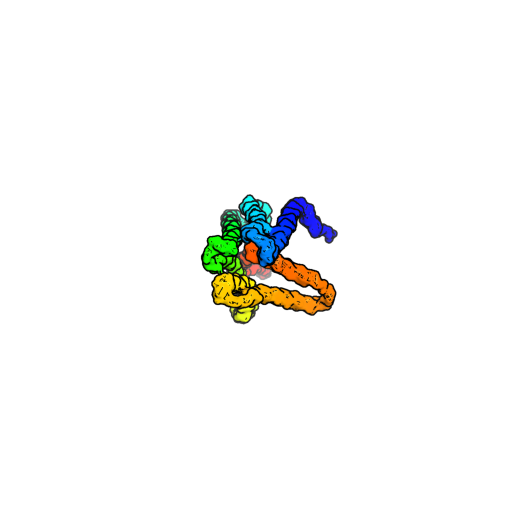6.97 281 GLY A C 1
ATOM 2308 O O . GLY A 1 281 ? 11.143 -1.091 -16.697 1.00 46.97 281 GLY A O 1
ATOM 2309 N N . ASP A 1 282 ? 10.513 0.882 -15.788 1.00 50.69 282 ASP A N 1
ATOM 2310 C CA . ASP A 1 282 ? 11.332 1.740 -16.646 1.00 50.69 282 ASP A CA 1
ATOM 2311 C C . ASP A 1 282 ? 12.832 1.596 -16.320 1.00 50.69 282 ASP A C 1
ATOM 2313 O O . ASP A 1 282 ? 13.673 1.527 -17.217 1.00 50.69 282 ASP A O 1
ATOM 2317 N N . ASP A 1 283 ? 13.186 1.423 -15.041 1.00 49.78 283 ASP A N 1
ATOM 2318 C CA . ASP A 1 283 ? 14.591 1.309 -14.617 1.00 49.78 283 ASP A CA 1
ATOM 2319 C C . ASP A 1 283 ? 15.214 -0.070 -14.910 1.00 49.78 283 ASP A C 1
ATOM 2321 O O . ASP A 1 283 ? 16.433 -0.191 -15.088 1.00 49.78 283 ASP A O 1
ATOM 2325 N N . LEU A 1 284 ? 14.407 -1.140 -14.965 1.00 50.22 284 LEU A N 1
ATOM 2326 C CA . LEU A 1 284 ? 14.922 -2.482 -15.267 1.00 50.22 284 LEU A CA 1
ATOM 2327 C C . LEU A 1 284 ? 15.283 -2.643 -16.752 1.00 50.22 284 LEU A C 1
ATOM 2329 O O . LEU A 1 284 ? 16.130 -3.477 -17.085 1.00 50.22 284 LEU A O 1
ATOM 2333 N N . GLU A 1 285 ? 14.650 -1.862 -17.629 1.00 48.72 285 GLU A N 1
ATOM 2334 C CA . GLU A 1 285 ? 14.835 -1.936 -19.079 1.00 48.72 285 GLU A CA 1
ATOM 2335 C C . GLU A 1 285 ? 16.155 -1.262 -19.510 1.00 48.72 285 GLU A C 1
ATOM 2337 O O . GLU A 1 285 ? 16.836 -1.772 -20.399 1.00 48.72 285 GLU A O 1
ATOM 2342 N N . GLY A 1 286 ? 16.622 -0.237 -18.780 1.00 48.88 286 GLY A N 1
ATOM 2343 C CA . GLY A 1 286 ? 17.895 0.450 -19.054 1.00 48.88 286 GLY A CA 1
ATOM 2344 C C . GLY A 1 286 ? 19.177 -0.282 -18.616 1.00 48.88 286 GLY A C 1
ATOM 2345 O O . GLY A 1 286 ? 20.256 0.013 -19.122 1.00 48.88 286 GLY A O 1
ATOM 2346 N N . SER A 1 287 ? 19.110 -1.253 -17.694 1.00 46.94 287 SER A N 1
ATOM 2347 C CA . SER A 1 287 ? 20.317 -1.955 -17.191 1.00 46.94 287 SER A CA 1
ATOM 2348 C C . SER A 1 287 ? 20.629 -3.290 -17.884 1.00 46.94 287 SER A C 1
ATOM 2350 O O . SER A 1 287 ? 21.727 -3.832 -17.714 1.00 46.94 287 SER A O 1
ATOM 2352 N N . ALA A 1 288 ? 19.699 -3.837 -18.674 1.00 48.28 288 ALA A N 1
ATOM 2353 C CA . ALA A 1 288 ? 19.901 -5.108 -19.379 1.00 48.28 288 ALA A CA 1
ATOM 2354 C C . ALA A 1 288 ? 20.729 -4.975 -20.675 1.00 48.28 288 ALA A C 1
ATOM 2356 O O . ALA A 1 288 ? 21.186 -5.987 -21.203 1.00 48.28 288 ALA A O 1
ATOM 2357 N N . GLU A 1 289 ? 20.999 -3.751 -21.140 1.00 46.78 289 GLU A N 1
ATOM 2358 C CA . GLU A 1 289 ? 21.960 -3.454 -22.214 1.00 46.78 289 GLU A CA 1
ATOM 2359 C C . GLU A 1 289 ? 23.356 -3.108 -21.676 1.00 46.78 289 GLU A C 1
ATOM 2361 O O . GLU A 1 289 ? 24.146 -2.408 -22.310 1.00 46.78 289 GLU A O 1
ATOM 2366 N N . THR A 1 290 ? 23.742 -3.693 -20.538 1.00 48.00 290 THR A N 1
ATOM 2367 C CA . THR A 1 290 ? 25.165 -3.969 -20.310 1.00 48.00 290 THR A CA 1
ATOM 2368 C C . THR A 1 290 ? 25.588 -5.058 -21.285 1.00 48.00 290 THR A C 1
ATOM 2370 O O . THR A 1 290 ? 25.650 -6.242 -20.963 1.00 48.00 290 THR A O 1
ATOM 2373 N N . SER A 1 291 ? 25.815 -4.604 -22.520 1.00 45.31 291 SER A N 1
ATOM 2374 C CA . SER A 1 291 ? 26.695 -5.159 -23.530 1.00 45.31 291 SER A CA 1
ATOM 2375 C C . SER A 1 291 ? 27.629 -6.187 -22.902 1.00 45.31 291 SER A C 1
ATOM 2377 O O . SER A 1 291 ? 28.661 -5.858 -22.310 1.00 45.31 291 SER A O 1
ATOM 2379 N N . LEU A 1 292 ? 27.236 -7.457 -23.015 1.00 46.56 292 LEU A N 1
ATOM 2380 C CA . LEU A 1 292 ? 28.164 -8.571 -23.028 1.00 46.56 292 LEU A CA 1
ATOM 2381 C C . LEU A 1 292 ? 29.047 -8.323 -24.250 1.00 46.56 292 LEU A C 1
ATOM 2383 O O . LEU A 1 292 ? 28.829 -8.875 -25.327 1.00 46.56 292 LEU A O 1
ATOM 2387 N N . ILE A 1 293 ? 30.022 -7.428 -24.083 1.00 46.00 293 ILE A N 1
ATOM 2388 C CA . ILE A 1 293 ? 31.192 -7.335 -24.932 1.00 46.00 293 ILE A CA 1
ATOM 2389 C C . ILE A 1 293 ? 31.765 -8.737 -24.872 1.00 46.00 293 ILE A C 1
ATOM 2391 O O . ILE A 1 293 ? 32.355 -9.139 -23.868 1.00 46.00 293 ILE A O 1
ATOM 2395 N N . SER A 1 294 ? 31.493 -9.512 -25.919 1.00 45.88 294 SER A N 1
ATOM 2396 C CA . SER A 1 294 ? 32.094 -10.818 -26.087 1.00 45.88 294 SER A CA 1
ATOM 2397 C C . SER A 1 294 ? 33.604 -10.614 -25.939 1.00 45.88 294 SER A C 1
ATOM 2399 O O . SER A 1 294 ? 34.176 -9.833 -26.710 1.00 45.88 294 SER A O 1
ATOM 2401 N N . PRO A 1 295 ? 34.264 -11.250 -24.952 1.00 58.94 295 PRO A N 1
ATOM 2402 C CA . PRO A 1 295 ? 35.701 -11.088 -24.737 1.00 58.94 295 PRO A CA 1
ATOM 2403 C C . PRO A 1 295 ? 36.528 -11.578 -25.939 1.00 58.94 295 PRO A C 1
ATOM 2405 O O . PRO A 1 295 ? 37.730 -11.339 -25.996 1.00 58.94 295 PRO A O 1
ATOM 2408 N N . ASP A 1 296 ? 35.874 -12.193 -26.929 1.00 49.75 296 ASP A N 1
ATOM 2409 C CA . ASP A 1 296 ? 36.448 -12.623 -28.200 1.00 49.75 296 ASP A CA 1
ATOM 2410 C C . ASP A 1 296 ? 36.397 -11.576 -29.321 1.00 49.75 296 ASP A C 1
ATOM 2412 O O . ASP A 1 296 ? 36.783 -11.877 -30.455 1.00 49.75 296 ASP A O 1
ATOM 2416 N N . LYS A 1 297 ? 36.014 -10.318 -29.045 1.00 55.91 297 LYS A N 1
ATOM 2417 C CA . LYS A 1 297 ? 36.303 -9.221 -29.984 1.00 55.91 297 LYS A CA 1
ATOM 2418 C C . LYS A 1 297 ? 37.797 -8.893 -29.921 1.00 55.91 297 LYS A C 1
ATOM 2420 O O . LYS A 1 297 ? 38.234 -7.881 -29.380 1.00 55.91 297 LYS A O 1
ATOM 2425 N N . ARG A 1 298 ? 38.586 -9.813 -30.478 1.00 55.44 298 ARG A N 1
ATOM 2426 C CA . ARG A 1 298 ? 40.009 -9.694 -30.760 1.00 55.44 298 ARG A CA 1
ATOM 2427 C C . ARG A 1 298 ? 40.217 -8.372 -31.486 1.00 55.44 298 ARG A C 1
ATOM 2429 O O . ARG A 1 298 ? 39.779 -8.206 -32.625 1.00 55.44 298 ARG A O 1
ATOM 2436 N N . ILE A 1 299 ? 40.862 -7.431 -30.801 1.00 60.97 299 ILE A N 1
ATOM 2437 C CA . ILE A 1 299 ? 41.333 -6.174 -31.375 1.00 60.97 299 ILE A CA 1
ATOM 2438 C C . ILE A 1 299 ? 42.267 -6.562 -32.519 1.00 60.97 299 ILE A C 1
ATOM 2440 O O . ILE A 1 299 ? 43.423 -6.930 -32.316 1.00 60.97 299 ILE A O 1
ATOM 2444 N N . THR A 1 300 ? 41.728 -6.574 -33.732 1.00 60.97 300 THR A N 1
ATOM 2445 C CA . THR A 1 300 ? 42.525 -6.775 -34.931 1.00 60.97 300 THR A CA 1
ATOM 2446 C C . THR A 1 300 ? 43.087 -5.400 -35.225 1.00 60.97 300 THR A C 1
ATOM 2448 O O . THR A 1 300 ? 42.388 -4.541 -35.756 1.00 60.97 300 THR A O 1
ATOM 2451 N N . TYR A 1 301 ? 44.308 -5.141 -34.759 1.00 64.69 301 TYR A N 1
ATOM 2452 C CA . TYR A 1 301 ? 45.007 -3.916 -35.120 1.00 64.69 301 TYR A CA 1
ATOM 2453 C C . TYR A 1 301 ? 45.058 -3.843 -36.651 1.00 64.69 301 TYR A C 1
ATOM 2455 O O . TYR A 1 301 ? 45.441 -4.840 -37.278 1.00 64.69 301 TYR A O 1
ATOM 2463 N N . PRO A 1 302 ? 44.674 -2.715 -37.276 1.00 61.72 302 PRO A N 1
ATOM 2464 C CA . PRO A 1 302 ? 44.936 -2.533 -38.691 1.00 61.72 302 PRO A CA 1
ATOM 2465 C C . PRO A 1 302 ? 46.444 -2.685 -38.875 1.00 61.72 302 PRO A C 1
ATOM 2467 O O . PRO A 1 302 ? 47.239 -1.971 -38.261 1.00 61.72 302 PRO A O 1
ATOM 2470 N N . THR A 1 303 ? 46.838 -3.687 -39.657 1.00 65.00 303 THR A N 1
ATOM 2471 C CA . THR A 1 303 ? 48.236 -3.890 -40.022 1.00 65.00 303 THR A CA 1
ATOM 2472 C C . THR A 1 303 ? 48.642 -2.666 -40.830 1.00 65.00 303 THR A C 1
ATOM 2474 O O . THR A 1 303 ? 48.249 -2.520 -41.984 1.00 65.00 303 THR A O 1
ATOM 2477 N N . VAL A 1 304 ? 49.356 -1.739 -40.191 1.00 63.53 304 VAL A N 1
ATOM 2478 C CA . VAL A 1 304 ? 49.961 -0.586 -40.853 1.00 63.53 304 VAL A CA 1
ATOM 2479 C C . VAL A 1 304 ? 50.936 -1.148 -41.880 1.00 63.53 304 VAL A C 1
ATOM 2481 O O . VAL A 1 304 ? 51.981 -1.692 -41.524 1.00 63.53 304 VAL A O 1
ATOM 2484 N N . ALA A 1 305 ? 50.558 -1.075 -43.155 1.00 60.22 305 ALA A N 1
ATOM 2485 C CA . ALA A 1 305 ? 51.436 -1.383 -44.267 1.00 60.22 305 ALA A CA 1
ATOM 2486 C C . ALA A 1 305 ? 52.631 -0.422 -44.205 1.00 60.22 305 ALA A C 1
ATOM 2488 O O . ALA A 1 305 ? 52.501 0.776 -44.457 1.00 60.22 305 ALA A O 1
ATOM 2489 N N . GLY A 1 306 ? 53.786 -0.945 -43.797 1.00 58.66 306 GLY A N 1
ATOM 2490 C CA . GLY A 1 306 ? 55.045 -0.217 -43.850 1.00 58.66 306 GLY A CA 1
ATOM 2491 C C . GLY A 1 306 ? 55.454 0.056 -45.305 1.00 58.66 306 GLY A C 1
ATOM 2492 O O . GLY A 1 306 ? 55.159 -0.755 -46.186 1.00 58.66 306 GLY A O 1
ATOM 2493 N N . PRO A 1 307 ? 56.148 1.173 -45.580 1.00 60.88 307 PRO A N 1
ATOM 2494 C CA . PRO A 1 307 ? 56.680 1.453 -46.903 1.00 60.88 307 PRO A CA 1
ATOM 2495 C C . PRO A 1 307 ? 57.856 0.512 -47.180 1.00 60.88 307 PRO A C 1
ATOM 2497 O O . PRO A 1 307 ? 58.912 0.605 -46.554 1.00 60.88 307 PRO A O 1
ATOM 2500 N N . SER A 1 308 ? 57.674 -0.402 -48.131 1.00 55.94 308 SER A N 1
ATOM 2501 C CA . SER A 1 308 ? 58.749 -1.207 -48.702 1.00 55.94 308 SER A CA 1
ATOM 2502 C C . SER A 1 308 ? 59.690 -0.300 -49.491 1.00 55.94 308 SER A C 1
ATOM 2504 O O . SER A 1 308 ? 59.412 0.092 -50.626 1.00 55.94 308 SER A O 1
ATOM 2506 N N . SER A 1 309 ? 60.801 0.054 -48.858 1.00 57.28 309 SER A N 1
ATOM 2507 C CA . SER A 1 309 ? 61.969 0.620 -49.505 1.00 57.28 309 SER A CA 1
ATOM 2508 C C . SER A 1 309 ? 62.844 -0.489 -50.101 1.00 57.28 309 SER A C 1
ATOM 2510 O O . SER A 1 309 ? 63.044 -1.546 -49.508 1.00 57.28 309 SER A O 1
ATOM 2512 N N . SER A 1 310 ? 63.459 -0.140 -51.232 1.00 53.38 310 SER A N 1
ATOM 2513 C CA . SER A 1 310 ? 64.744 -0.627 -51.755 1.00 53.38 310 SER A CA 1
ATOM 2514 C C . SER A 1 310 ? 64.817 -1.893 -52.627 1.00 53.38 310 SER A C 1
ATOM 2516 O O . SER A 1 310 ? 64.212 -2.918 -52.344 1.00 53.38 310 SER A O 1
ATOM 2518 N N . PHE A 1 311 ? 65.714 -1.749 -53.621 1.00 51.41 311 PHE A N 1
ATOM 2519 C CA . PHE A 1 311 ? 66.411 -2.710 -54.497 1.00 51.41 311 PHE A CA 1
ATOM 2520 C C . PHE A 1 311 ? 65.849 -2.907 -55.916 1.00 51.41 311 PHE A C 1
ATOM 2522 O O . PHE A 1 311 ? 64.668 -3.153 -56.081 1.00 51.41 311 PHE A O 1
ATOM 2529 N N . ALA A 1 312 ? 66.627 -2.924 -57.007 1.00 52.25 312 ALA A N 1
ATOM 2530 C CA . ALA A 1 312 ? 67.958 -2.414 -57.356 1.00 52.25 312 ALA A CA 1
ATOM 2531 C C . ALA A 1 312 ? 68.156 -2.605 -58.882 1.00 52.25 312 ALA A C 1
ATOM 2533 O O . ALA A 1 312 ? 67.702 -3.588 -59.452 1.00 52.25 312 ALA A O 1
ATOM 2534 N N . ARG A 1 313 ? 68.858 -1.654 -59.508 1.00 53.50 313 ARG A N 1
ATOM 2535 C CA . ARG A 1 313 ? 69.931 -1.797 -60.520 1.00 53.50 313 ARG A CA 1
ATOM 2536 C C . ARG A 1 313 ? 70.135 -3.164 -61.228 1.00 53.50 313 ARG A C 1
ATOM 2538 O O . ARG A 1 313 ? 70.586 -4.101 -60.585 1.00 53.50 313 ARG A O 1
ATOM 2545 N N . SER A 1 314 ? 70.025 -3.184 -62.566 1.00 49.41 314 SER A N 1
ATOM 2546 C CA . SER A 1 314 ? 70.960 -3.825 -63.536 1.00 49.41 314 SER A CA 1
ATOM 2547 C C . SER A 1 314 ? 70.464 -3.542 -64.971 1.00 49.41 314 SER A C 1
ATOM 2549 O O . SER A 1 314 ? 69.332 -3.886 -65.279 1.00 49.41 314 SER A O 1
ATOM 2551 N N . SER A 1 315 ? 71.086 -2.672 -65.778 1.00 55.00 315 SER A N 1
ATOM 2552 C CA . SER A 1 315 ? 72.156 -2.918 -66.780 1.00 55.00 315 SER A CA 1
ATOM 2553 C C . SER A 1 315 ? 71.920 -4.047 -67.802 1.00 55.00 315 SER A C 1
ATOM 2555 O O . SER A 1 315 ? 71.892 -5.203 -67.396 1.00 55.00 315 SER A O 1
ATOM 2557 N N . ASN A 1 316 ? 71.925 -3.635 -69.090 1.00 53.31 316 ASN A N 1
ATOM 2558 C CA . ASN A 1 316 ? 72.314 -4.339 -70.336 1.00 53.31 316 ASN A CA 1
ATOM 2559 C C . ASN A 1 316 ? 71.451 -5.551 -70.783 1.00 53.31 316 ASN A C 1
ATOM 2561 O O . ASN A 1 316 ? 70.967 -6.292 -69.945 1.00 53.31 316 ASN A O 1
ATOM 2565 N N . ASP A 1 317 ? 71.120 -5.797 -72.060 1.00 52.75 317 ASP A N 1
ATOM 2566 C CA . ASP A 1 317 ? 71.898 -5.746 -73.311 1.00 52.75 317 ASP A CA 1
ATOM 2567 C C . ASP A 1 317 ? 70.999 -5.621 -74.581 1.00 52.75 317 ASP A C 1
ATOM 2569 O O . ASP A 1 317 ? 69.812 -5.932 -74.533 1.00 52.75 317 ASP A O 1
ATOM 2573 N N . THR A 1 318 ? 71.622 -5.175 -75.689 1.00 61.34 318 THR A N 1
ATOM 2574 C CA . THR A 1 318 ? 71.398 -5.404 -77.155 1.00 61.34 318 THR A CA 1
ATOM 2575 C C . THR A 1 318 ? 70.136 -6.156 -77.630 1.00 61.34 318 THR A C 1
ATOM 2577 O O . THR A 1 318 ? 69.799 -7.198 -77.079 1.00 61.34 318 THR A O 1
ATOM 2580 N N . VAL A 1 319 ? 69.440 -5.750 -78.705 1.00 53.47 319 VAL A N 1
ATOM 2581 C CA . VAL A 1 319 ? 69.847 -5.677 -80.136 1.00 53.47 319 VAL A CA 1
ATOM 2582 C C . VAL A 1 319 ? 69.051 -4.590 -80.858 1.00 53.47 319 VAL A C 1
ATOM 2584 O O . VAL A 1 319 ? 67.836 -4.479 -80.587 1.00 53.47 319 VAL A O 1
#

Sequence (319 aa):
MMDSVAGFLFDPDIEGPLCFFFTTISISIILLILFFTFLSIKVDGKVSWSLGVVFIPIWIVDLVIFGVLVAQTKKEPTEDDENDEEFEDDPGIREQAREKRRQQQRRLHRIRNFLAIAYVLLVFTFQILIVLRADRVIIWSAAIVFIPYFIIETINMYPNIIEYIVILRTSRVYDNDGFPSLKLKIKMFFETFWWLLIRVTLAILIVLRIDKVITLSWGIVFLPLYLIGLRYALWILWQCRLDGNTGIKLSSILIPVFIVLSLFFCCTGCCLPLIFLNGIGDDLEGSAETSLISPDKRITYPTVAGPSSSFARSSNDTV